Protein AF-A0A933PUA8-F1 (afdb_monomer)

Solvent-accessible surface area (backbone atoms only — not comparable to full-atom values): 11424 Å² total; per-residue (Å²): 121,67,67,63,52,51,53,52,49,52,52,58,55,58,71,66,38,73,64,55,53,52,53,51,50,49,47,51,47,52,48,52,49,39,58,59,57,33,77,77,48,92,87,57,40,77,56,54,42,49,54,54,39,52,50,48,50,54,54,48,51,50,52,49,51,52,51,52,51,53,50,55,53,47,52,54,51,50,51,51,42,31,74,76,70,72,52,85,70,73,68,52,54,58,35,52,53,29,46,52,46,47,52,51,35,51,47,29,46,33,55,30,36,48,59,81,40,54,73,70,55,15,51,54,51,34,50,47,51,55,54,51,10,50,43,26,60,53,37,38,54,53,14,71,73,44,90,48,67,67,54,26,51,52,21,48,52,48,35,73,73,44,62,60,50,46,70,32,62,45,58,64,39,52,76,69,69,46,87,80,54,68,68,57,54,52,50,38,51,52,51,36,52,52,50,30,51,53,36,46,52,50,25,52,57,56,38,58,65,57,80,79,112

Secondary structure (DSSP, 8-state):
-HHHHHHHHHHHHHHT-HHHHHHHHHHHHHHHHHHHHHTTSSS-HHHHHHHHHHHHHHHHHHHHHHHHHHHHHHHHHHHHHHHHHSS--TTHHHHHHHHHHHHHHHHHHHHHHHTTS-HHHHHHHHHHHHHHHHHHHHHHHHHHH-S-HHHHHHHHHHHHHS--GGGG--HHHHHTT----HHHHHHHHHHHHHHHHHHHHHHHHHHHHHTT-

Radius of gyration: 21.35 Å; Cα contacts (8 Å, |Δi|>4): 156; chains: 1; bounding box: 51×66×51 Å

Sequence (213 aa):
MKIAAIAINTFREAIKDRILYSLLFFALLMIAGSVLLSTLTLGEQAKIIKDVGLAAISIFGLLIAIFVGVAVMTVGYMLIIWIYAGYFDFVLLKAILLIFFQLMVITAVAIMFSTFSTPALSGLFTLGVYVIGHLSGDLKVFGGGSEIAVVRHVSNFLYYLLPNLSNFNIKGEVVYNIPVSWKFILFSITYGILYIFILLLISTVIFNRRDFK

Foldseek 3Di:
DVVVVVVVVLVVVLVPDPVLVVLVVVLVV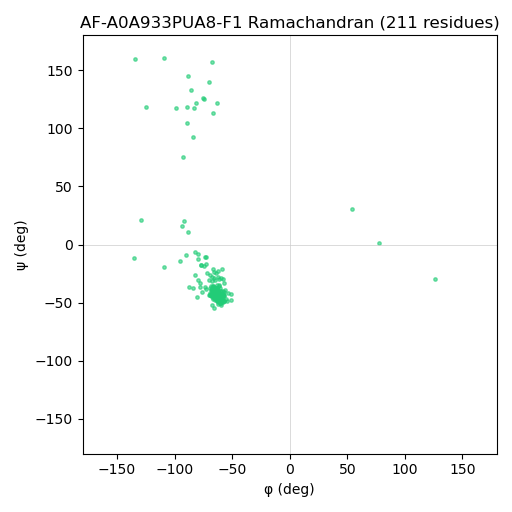QLVVQLVVLVVDPDCSVVSSVVSNVVSCVVSVVLSVLVSVLVVVVVVVQVVCCVPPVDGDPLVVLLSLLVSLLVLLLVLQLLLCVLPDDNVVSVVVSVVLVVLLCCLVVLQVVLVPDPDPVSVVVSVVSSVVHHNSVLSRCVVCVVVVNDDDPVSSVVSNVSSVVSSVVSVVSSVVSNVVVVVD

Structure (mmCIF, N/CA/C/O backbone):
data_AF-A0A933PUA8-F1
#
_entry.id   AF-A0A933PUA8-F1
#
loop_
_atom_site.group_PDB
_atom_site.id
_atom_site.type_symbol
_atom_site.label_atom_id
_atom_site.label_alt_id
_atom_site.label_comp_id
_atom_site.label_asym_id
_atom_site.label_entity_id
_atom_site.label_seq_id
_atom_site.pdbx_PDB_ins_code
_atom_site.Cartn_x
_atom_site.Cartn_y
_atom_site.Cartn_z
_atom_site.occupancy
_atom_site.B_iso_or_equiv
_atom_site.auth_seq_id
_atom_site.auth_comp_id
_atom_site.auth_asym_id
_atom_site.auth_atom_id
_atom_site.pdbx_PDB_model_num
ATOM 1 N N . MET A 1 1 ? 15.711 30.634 0.667 1.00 59.72 1 MET A N 1
ATOM 2 C CA . MET A 1 1 ? 14.308 30.619 0.178 1.00 59.72 1 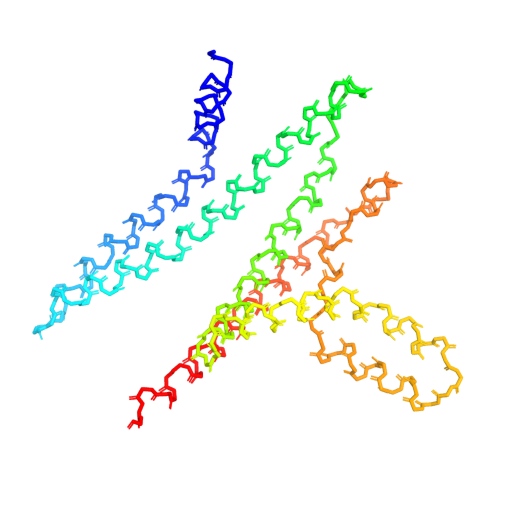MET A CA 1
ATOM 3 C C . MET A 1 1 ? 13.989 29.525 -0.860 1.00 59.72 1 MET A C 1
ATOM 5 O O . MET A 1 1 ? 12.856 29.466 -1.311 1.00 59.72 1 MET A O 1
ATOM 9 N N . LYS A 1 2 ? 14.910 28.608 -1.215 1.00 64.31 2 LYS A N 1
ATOM 10 C CA . LYS A 1 2 ? 14.649 27.557 -2.227 1.00 64.31 2 LYS A CA 1
ATOM 11 C C . LYS A 1 2 ? 13.856 26.349 -1.695 1.00 64.31 2 LYS A C 1
ATOM 13 O O . LYS A 1 2 ? 13.057 25.781 -2.424 1.00 64.31 2 LYS A O 1
ATOM 18 N N . ILE A 1 3 ? 14.009 26.011 -0.413 1.00 69.50 3 ILE A N 1
ATOM 19 C CA . ILE A 1 3 ? 13.324 24.865 0.217 1.00 69.50 3 ILE A CA 1
ATOM 20 C C . ILE A 1 3 ? 11.814 25.120 0.355 1.00 69.50 3 ILE A C 1
ATOM 22 O O . ILE A 1 3 ? 11.012 24.251 0.034 1.00 69.50 3 ILE A O 1
ATOM 26 N N . ALA A 1 4 ? 11.418 26.335 0.751 1.00 73.56 4 ALA A N 1
ATOM 27 C CA . ALA A 1 4 ? 10.008 26.710 0.874 1.00 73.56 4 ALA A CA 1
ATOM 28 C C . ALA A 1 4 ? 9.282 26.721 -0.481 1.00 73.56 4 ALA A C 1
ATOM 30 O O . ALA A 1 4 ? 8.131 26.305 -0.564 1.00 73.56 4 ALA A O 1
ATOM 31 N N . ALA A 1 5 ? 9.969 27.144 -1.548 1.00 71.75 5 ALA A N 1
ATOM 32 C CA . ALA A 1 5 ? 9.422 27.124 -2.900 1.00 71.75 5 ALA A CA 1
ATOM 33 C C . ALA A 1 5 ? 9.197 25.689 -3.402 1.00 71.75 5 ALA A C 1
ATOM 35 O O . ALA A 1 5 ? 8.141 25.409 -3.958 1.00 71.75 5 ALA A O 1
ATOM 36 N N . ILE A 1 6 ? 10.138 24.772 -3.145 1.00 69.25 6 ILE A N 1
ATOM 37 C CA . ILE A 1 6 ? 9.978 23.352 -3.489 1.00 69.25 6 ILE A CA 1
ATOM 38 C C . ILE A 1 6 ? 8.829 22.740 -2.674 1.00 69.25 6 ILE A C 1
ATOM 40 O O . ILE A 1 6 ? 7.952 22.119 -3.257 1.00 69.25 6 ILE A O 1
ATOM 44 N N . ALA A 1 7 ? 8.754 22.991 -1.361 1.00 75.06 7 ALA A N 1
ATOM 45 C CA . ALA A 1 7 ? 7.682 22.473 -0.504 1.00 75.06 7 ALA A CA 1
ATOM 46 C C . ALA A 1 7 ? 6.280 22.950 -0.932 1.00 75.06 7 ALA A C 1
ATOM 48 O O . ALA A 1 7 ? 5.353 22.147 -1.023 1.00 75.06 7 ALA A O 1
ATOM 49 N N . ILE A 1 8 ? 6.126 24.243 -1.239 1.00 76.81 8 ILE A N 1
ATOM 50 C CA . ILE A 1 8 ? 4.857 24.815 -1.714 1.00 76.81 8 ILE A CA 1
ATOM 51 C C . ILE A 1 8 ? 4.492 24.293 -3.101 1.00 76.81 8 ILE A C 1
ATOM 53 O O . ILE A 1 8 ? 3.317 24.034 -3.360 1.00 76.81 8 ILE A O 1
ATOM 57 N N . ASN A 1 9 ? 5.474 24.122 -3.988 1.00 73.56 9 ASN A N 1
ATOM 58 C CA . ASN A 1 9 ? 5.200 23.619 -5.325 1.00 73.56 9 ASN A CA 1
ATOM 59 C C . ASN A 1 9 ? 4.779 22.145 -5.276 1.00 73.56 9 ASN A C 1
ATOM 61 O O . ASN A 1 9 ? 3.747 21.803 -5.840 1.00 73.56 9 ASN A O 1
ATOM 65 N N . THR A 1 10 ? 5.468 21.320 -4.483 1.00 71.12 10 THR A N 1
ATOM 66 C CA . THR A 1 10 ? 5.085 19.925 -4.224 1.00 71.12 10 THR A CA 1
ATOM 67 C C . THR A 1 10 ? 3.690 19.818 -3.605 1.00 71.12 10 THR A C 1
ATOM 69 O O . THR A 1 10 ? 2.894 18.983 -4.022 1.00 71.12 10 THR A O 1
ATOM 72 N N . PHE A 1 11 ? 3.347 20.683 -2.646 1.00 66.25 11 PHE A N 1
ATOM 73 C CA . PHE A 1 11 ? 2.019 20.687 -2.025 1.00 66.25 11 PHE A CA 1
ATOM 74 C C . PHE A 1 11 ? 0.914 21.065 -3.020 1.00 66.25 11 PHE A C 1
ATOM 76 O O . PHE A 1 11 ? -0.149 20.447 -3.063 1.00 66.25 11 PHE A O 1
ATOM 83 N N . ARG A 1 12 ? 1.176 22.062 -3.868 1.00 70.06 12 ARG A N 1
ATOM 84 C CA . ARG A 1 12 ? 0.233 22.519 -4.893 1.00 70.06 12 ARG A CA 1
ATOM 85 C C . ARG A 1 12 ? 0.058 21.503 -6.019 1.00 70.06 12 ARG A C 1
ATOM 87 O O . ARG A 1 12 ? -1.008 21.445 -6.625 1.00 70.06 12 ARG A O 1
ATOM 94 N N . GLU A 1 13 ? 1.096 20.729 -6.300 1.00 64.62 13 GLU A N 1
ATOM 95 C CA . GLU A 1 13 ? 1.090 19.658 -7.291 1.00 64.62 13 GLU A CA 1
ATOM 96 C C . GLU A 1 13 ? 0.355 18.420 -6.764 1.00 64.62 13 GLU A C 1
ATOM 98 O O . GLU A 1 13 ? -0.505 17.893 -7.463 1.00 64.62 13 GLU A O 1
ATOM 103 N N . ALA A 1 14 ? 0.553 18.062 -5.489 1.00 58.44 14 ALA A N 1
ATOM 104 C CA . ALA A 1 14 ? -0.225 17.023 -4.814 1.00 58.44 14 ALA A CA 1
ATOM 105 C C . ALA A 1 14 ? -1.728 17.354 -4.785 1.00 58.44 14 ALA A C 1
ATOM 107 O O . ALA A 1 14 ? -2.557 16.507 -5.095 1.00 58.44 14 ALA A O 1
ATOM 108 N N . ILE A 1 15 ? -2.106 18.604 -4.495 1.00 67.88 15 ILE A N 1
ATOM 109 C CA . ILE A 1 15 ? -3.521 19.016 -4.462 1.00 67.88 15 ILE A CA 1
ATOM 110 C C . ILE A 1 15 ? -4.209 18.907 -5.832 1.00 67.88 15 ILE A C 1
ATOM 112 O O . ILE A 1 15 ? -5.424 18.762 -5.880 1.00 67.88 15 ILE A O 1
ATOM 116 N N . LYS A 1 16 ? -3.478 18.959 -6.950 1.00 63.47 16 LYS A N 1
ATOM 117 C CA . LYS A 1 16 ? -4.077 18.949 -8.296 1.00 63.47 16 LYS A CA 1
ATOM 118 C C . LYS A 1 16 ? -4.433 17.559 -8.821 1.00 63.47 16 LYS A C 1
ATOM 120 O O . LYS A 1 16 ? -5.041 17.470 -9.890 1.00 63.47 16 LYS A O 1
ATOM 125 N N . ASP A 1 17 ? -4.077 16.492 -8.113 1.00 67.94 17 ASP A N 1
ATOM 126 C CA . ASP A 1 17 ? -4.327 15.141 -8.596 1.00 67.94 17 ASP A CA 1
ATOM 127 C C . ASP A 1 17 ? -5.818 14.766 -8.477 1.00 67.94 17 ASP A C 1
ATOM 129 O O . ASP A 1 17 ? -6.435 14.834 -7.410 1.00 67.94 17 ASP A O 1
ATOM 133 N N . ARG A 1 18 ? -6.428 14.355 -9.595 1.00 55.00 18 ARG A N 1
ATOM 134 C CA . ARG A 1 18 ? -7.868 14.045 -9.697 1.00 55.00 18 ARG A CA 1
ATOM 135 C C . ARG A 1 18 ? -8.268 12.871 -8.788 1.00 55.00 18 ARG A C 1
ATOM 137 O O . ARG A 1 18 ? -9.407 12.796 -8.320 1.00 55.00 18 ARG A O 1
ATOM 144 N N . ILE A 1 19 ? -7.324 11.973 -8.511 1.00 63.34 19 ILE A N 1
ATOM 145 C CA . ILE A 1 19 ? -7.517 10.819 -7.625 1.00 63.34 19 ILE A CA 1
ATOM 146 C C . ILE A 1 19 ? -7.573 11.260 -6.154 1.00 63.34 19 ILE A C 1
ATOM 148 O O . ILE A 1 19 ? -8.401 10.750 -5.398 1.00 63.34 19 ILE A O 1
ATOM 152 N N . LEU A 1 20 ? -6.781 12.264 -5.761 1.00 67.69 20 LEU A N 1
ATOM 153 C CA . LEU A 1 20 ? -6.800 12.825 -4.405 1.00 67.69 20 LEU A CA 1
ATOM 154 C C . LEU A 1 20 ? -8.148 13.461 -4.068 1.00 67.69 20 LEU A C 1
ATOM 156 O O . LEU A 1 20 ? -8.682 13.219 -2.987 1.00 67.69 20 LEU A O 1
ATOM 160 N N . TYR A 1 21 ? -8.752 14.189 -5.011 1.00 72.00 21 TYR A N 1
ATOM 161 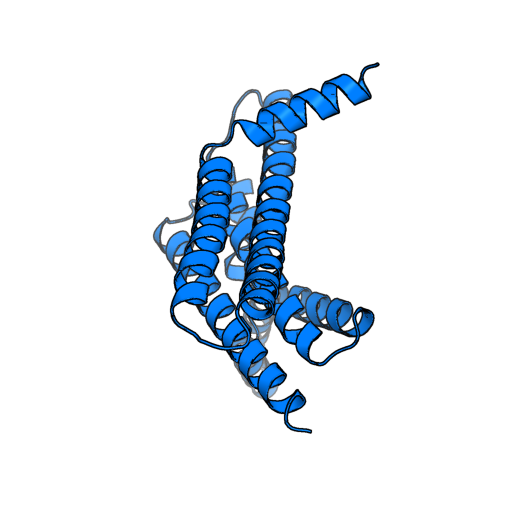C CA . TYR A 1 21 ? -10.111 14.710 -4.839 1.00 72.00 21 TYR A CA 1
ATOM 162 C C . TYR A 1 21 ? -11.156 13.604 -4.701 1.00 72.00 21 TYR A C 1
ATOM 164 O O . TYR A 1 21 ? -12.084 13.744 -3.910 1.00 72.00 21 TYR A O 1
ATOM 172 N N . SER A 1 22 ? -10.998 12.498 -5.433 1.00 67.62 22 SER A N 1
ATOM 173 C CA . SER A 1 22 ? -11.921 11.360 -5.361 1.00 67.62 22 SER A CA 1
ATOM 174 C C . SER A 1 22 ? -11.843 10.661 -3.997 1.00 67.62 22 SER A C 1
ATOM 176 O O . SER A 1 22 ? -12.875 10.351 -3.405 1.00 67.62 22 SER A O 1
ATOM 178 N N . LEU A 1 23 ? -10.631 10.484 -3.457 1.00 72.56 23 LEU A N 1
ATOM 179 C CA . LEU A 1 23 ? -10.404 9.949 -2.110 1.00 72.56 23 LEU A CA 1
ATOM 180 C C . LEU A 1 23 ? -10.928 10.890 -1.018 1.00 72.56 23 LEU A C 1
ATOM 182 O O . LEU A 1 23 ? -11.603 10.436 -0.097 1.00 72.56 23 LEU A O 1
ATOM 186 N N . LEU A 1 24 ? -10.668 12.197 -1.133 1.00 77.94 24 LEU A N 1
ATOM 187 C CA . LEU A 1 24 ? -11.160 13.201 -0.187 1.00 77.94 24 LEU A CA 1
ATOM 188 C C . LEU A 1 24 ? -12.693 13.283 -0.200 1.00 77.94 24 LEU A C 1
ATOM 190 O O . LEU A 1 24 ? -13.321 13.321 0.855 1.00 77.94 24 LEU A O 1
ATOM 194 N N . PHE A 1 25 ? -13.302 13.274 -1.388 1.00 83.44 25 PHE A N 1
ATOM 195 C CA . PHE A 1 25 ? -14.753 13.243 -1.550 1.00 83.44 25 PHE A CA 1
ATOM 196 C C . PHE A 1 25 ? -15.356 12.003 -0.893 1.00 83.44 25 PHE A C 1
ATOM 198 O O . PHE A 1 25 ? -16.319 12.122 -0.143 1.00 83.44 25 PHE A O 1
ATOM 205 N N . PHE A 1 26 ? -14.771 10.825 -1.118 1.00 79.44 26 PHE A N 1
ATOM 206 C CA . PHE A 1 26 ? -15.265 9.585 -0.526 1.00 79.44 26 PHE A CA 1
ATOM 207 C C . PHE A 1 26 ? -15.095 9.570 1.005 1.00 79.44 26 PHE A C 1
ATOM 209 O O . PHE A 1 26 ? -15.995 9.127 1.716 1.00 79.44 26 PHE A O 1
ATOM 216 N N . ALA A 1 27 ? -14.002 10.140 1.527 1.00 79.38 27 ALA A N 1
ATOM 217 C CA . ALA A 1 27 ? -13.808 10.340 2.962 1.00 79.38 27 ALA A CA 1
ATOM 218 C C . ALA A 1 27 ? -14.890 11.250 3.568 1.00 79.38 27 ALA A C 1
ATOM 220 O O . ALA A 1 27 ? -15.506 10.901 4.574 1.00 79.38 27 ALA A O 1
ATOM 221 N N . LEU A 1 28 ? -15.172 12.389 2.926 1.00 84.06 28 LEU A N 1
ATOM 222 C CA . LEU A 1 28 ? -16.241 13.303 3.340 1.00 84.06 28 LEU A CA 1
ATOM 223 C C . LEU A 1 28 ? -17.623 12.654 3.234 1.00 84.06 28 LEU A C 1
ATOM 225 O O . LEU A 1 28 ? -18.451 12.848 4.119 1.00 84.06 28 LEU A O 1
ATOM 229 N N . LEU A 1 29 ? -17.864 11.854 2.195 1.00 84.94 29 LEU A N 1
ATOM 230 C CA . LEU A 1 29 ? -19.106 11.109 2.012 1.00 84.94 29 LEU A CA 1
ATOM 231 C C . LEU A 1 29 ? -19.297 10.082 3.128 1.00 84.94 29 LEU A C 1
ATOM 233 O O . LEU A 1 29 ? -20.393 9.990 3.670 1.00 84.94 29 LEU A O 1
ATOM 237 N N . MET A 1 30 ? -18.249 9.357 3.527 1.00 75.56 30 MET A N 1
ATOM 238 C CA . MET A 1 30 ? -18.318 8.446 4.673 1.00 75.56 30 MET A CA 1
ATOM 239 C C . MET A 1 30 ? -18.601 9.185 5.986 1.00 75.56 30 MET A C 1
ATOM 241 O O . MET A 1 30 ? -19.427 8.730 6.776 1.00 75.56 30 MET A O 1
ATOM 245 N N . ILE A 1 31 ? -17.976 10.345 6.202 1.00 81.25 31 ILE A N 1
ATOM 246 C CA . ILE A 1 31 ? -18.249 11.195 7.371 1.00 81.25 31 ILE A CA 1
ATOM 247 C C . ILE A 1 31 ? -19.703 11.695 7.346 1.00 81.25 31 ILE A C 1
ATOM 249 O O . ILE A 1 31 ? -20.387 11.643 8.364 1.00 81.25 31 ILE A O 1
ATOM 253 N N . ALA A 1 32 ? -20.215 12.112 6.188 1.00 80.69 32 ALA A N 1
ATOM 254 C CA . ALA A 1 32 ? -21.604 12.539 6.029 1.00 80.69 32 ALA A CA 1
ATOM 255 C C . ALA A 1 32 ? -22.598 11.374 6.212 1.00 80.69 32 ALA A C 1
ATOM 257 O O . ALA A 1 32 ? -23.624 11.529 6.870 1.00 80.69 32 ALA A O 1
ATOM 258 N N . GLY A 1 33 ? -22.278 10.188 5.690 1.00 76.62 33 GLY A N 1
ATOM 259 C CA . GLY A 1 33 ? -23.063 8.966 5.875 1.00 76.62 33 GLY A CA 1
ATOM 260 C C . GLY A 1 33 ? -23.136 8.528 7.340 1.00 76.62 33 GLY A C 1
ATOM 261 O O . GLY A 1 33 ? -24.184 8.077 7.793 1.00 76.62 33 GLY A O 1
ATOM 262 N N . SER A 1 34 ? -22.066 8.744 8.110 1.00 69.88 34 SER A N 1
ATOM 263 C CA . SER A 1 34 ? -22.060 8.537 9.565 1.00 69.88 34 SER A CA 1
ATOM 264 C C . SER A 1 34 ? -23.101 9.409 10.278 1.00 69.88 34 SER A C 1
ATOM 266 O O . SER A 1 34 ? -23.818 8.933 11.160 1.00 69.88 34 SER A O 1
ATOM 268 N N . VAL A 1 35 ? -23.265 10.666 9.847 1.00 70.62 35 VAL A N 1
ATOM 269 C CA . VAL A 1 35 ? -24.294 11.567 10.394 1.00 70.62 35 VAL A CA 1
ATOM 270 C C . VAL A 1 35 ? -25.703 11.032 10.113 1.00 70.62 35 VAL A C 1
ATOM 272 O O . VAL A 1 35 ? -26.555 11.094 10.995 1.00 70.62 35 VAL A O 1
ATOM 275 N N . LEU A 1 36 ? -25.952 10.436 8.944 1.00 67.12 36 LEU A N 1
ATOM 276 C CA . LEU A 1 36 ? -27.243 9.804 8.631 1.00 67.12 36 LEU A CA 1
ATOM 277 C C . LEU A 1 36 ? -27.509 8.538 9.456 1.00 67.12 36 LEU A C 1
ATOM 279 O O . LEU A 1 36 ? -28.629 8.331 9.909 1.00 67.12 36 LEU A O 1
ATOM 283 N N . LEU A 1 37 ? -26.495 7.704 9.691 1.00 65.69 37 LEU A N 1
ATOM 284 C CA . LEU A 1 37 ? -26.638 6.516 10.542 1.00 65.69 37 LEU A CA 1
ATOM 285 C C . LEU A 1 37 ? -26.913 6.892 12.008 1.00 65.69 37 LEU A C 1
ATOM 287 O O . LEU A 1 37 ? -27.607 6.160 12.710 1.00 65.69 37 LEU A O 1
ATOM 291 N N . SER A 1 38 ? -26.434 8.059 12.453 1.00 59.38 38 SER A N 1
ATOM 292 C CA . SER A 1 38 ? -26.634 8.549 13.823 1.00 59.38 38 SER A CA 1
ATOM 293 C C . SER A 1 38 ? -28.086 8.901 14.165 1.00 59.38 38 SER A C 1
ATOM 295 O O . SER A 1 38 ? -28.485 8.774 15.321 1.00 59.38 38 SER A O 1
ATOM 297 N N . THR A 1 39 ? -28.900 9.295 13.180 1.00 59.78 39 THR A N 1
ATOM 298 C CA . THR A 1 39 ? -30.307 9.663 13.409 1.00 59.78 39 THR A CA 1
ATOM 299 C C . THR A 1 39 ? -31.229 8.447 13.534 1.00 59.78 39 THR A C 1
ATOM 301 O O . THR A 1 39 ? -32.358 8.591 14.000 1.00 59.78 39 THR A O 1
ATOM 304 N N . LEU A 1 40 ? -30.750 7.248 13.179 1.00 61.22 40 LEU A N 1
ATOM 305 C CA . LEU A 1 40 ? -31.510 5.993 13.221 1.00 61.22 40 LEU A CA 1
ATOM 306 C C . LEU A 1 40 ? -31.403 5.242 14.564 1.00 61.22 40 LEU A C 1
ATOM 308 O O . LEU A 1 40 ? -32.152 4.294 14.787 1.00 61.22 40 LEU A O 1
ATOM 312 N N . THR A 1 41 ? -30.520 5.656 15.479 1.00 58.38 41 THR A N 1
ATOM 313 C CA . THR A 1 41 ? -30.286 4.975 16.769 1.00 58.38 41 THR A CA 1
ATOM 314 C C . THR A 1 41 ? -30.465 5.930 17.955 1.00 58.38 41 THR A C 1
ATOM 316 O O . THR A 1 41 ? -29.754 6.925 18.078 1.00 58.38 41 THR A O 1
ATOM 319 N N . LEU A 1 42 ? -31.421 5.652 18.848 1.00 54.62 42 LEU A N 1
ATOM 320 C CA . LEU A 1 42 ? -31.687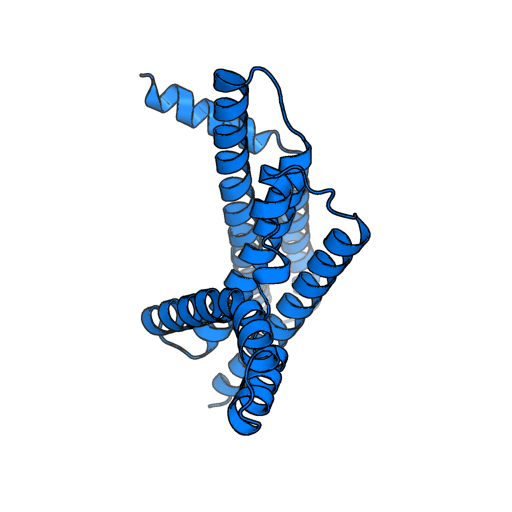 6.438 20.064 1.00 54.62 42 LEU A CA 1
ATOM 321 C C . LEU A 1 42 ? -30.700 6.048 21.186 1.00 54.62 42 LEU A C 1
ATOM 323 O O . LEU A 1 42 ? -30.675 4.890 21.587 1.00 54.62 42 LEU A O 1
ATOM 327 N N . GLY A 1 43 ? -29.920 7.005 21.715 1.00 62.91 43 GLY A N 1
ATOM 328 C CA . GLY A 1 43 ? -29.239 6.870 23.020 1.00 62.91 43 GLY A CA 1
ATOM 329 C C . GLY A 1 43 ? -27.715 7.090 23.078 1.00 62.91 43 GLY A C 1
ATOM 330 O O . GLY A 1 43 ? -27.238 7.586 24.091 1.00 62.91 43 GLY A O 1
ATOM 331 N N . GLU A 1 44 ? -26.945 6.818 22.014 1.00 66.94 44 GLU A N 1
ATOM 332 C CA . GLU A 1 44 ? -25.461 6.968 21.992 1.00 66.94 44 GLU A CA 1
ATOM 333 C C . GLU A 1 44 ? -24.928 7.791 20.790 1.00 66.94 44 GLU A C 1
ATOM 335 O O . GLU A 1 44 ? -23.755 7.722 20.417 1.00 66.94 44 GLU A O 1
ATOM 340 N N . GLN A 1 45 ? -25.784 8.618 20.183 1.00 59.00 45 GLN A N 1
ATOM 341 C CA . GLN A 1 45 ? -25.567 9.270 18.876 1.00 59.00 45 GLN A CA 1
ATOM 342 C C . GLN A 1 45 ? -24.227 10.012 18.738 1.00 59.00 45 GLN A C 1
ATOM 344 O O . GLN A 1 45 ? -23.540 9.883 17.726 1.00 59.00 45 GLN A O 1
ATOM 349 N N . ALA A 1 46 ? -23.810 10.753 19.768 1.00 66.38 46 ALA A N 1
ATOM 350 C CA . ALA A 1 46 ? -22.570 11.528 19.728 1.00 66.38 46 ALA A CA 1
ATOM 351 C C . ALA A 1 46 ? -21.296 10.664 19.791 1.00 66.38 46 ALA A C 1
ATOM 353 O O . ALA A 1 46 ? -20.239 11.115 19.351 1.00 66.38 46 ALA A O 1
ATOM 354 N N . LYS A 1 47 ? -21.375 9.450 20.348 1.00 69.38 47 LYS A N 1
ATOM 355 C CA . LYS A 1 47 ? -20.237 8.531 20.478 1.00 69.38 47 LYS A CA 1
ATOM 356 C C . LYS A 1 47 ? -19.990 7.793 19.162 1.00 69.38 47 LYS A C 1
ATOM 358 O O . LYS A 1 47 ? -18.875 7.825 18.657 1.00 69.38 47 LYS A O 1
ATOM 363 N N . ILE A 1 48 ? -21.054 7.294 18.528 1.00 78.12 48 ILE A N 1
ATOM 364 C CA . ILE A 1 48 ? -20.982 6.604 17.228 1.00 78.12 48 ILE A CA 1
ATOM 365 C C . ILE A 1 48 ? -20.425 7.526 16.133 1.00 78.12 48 ILE A C 1
ATOM 367 O O . ILE A 1 48 ? -19.537 7.120 15.386 1.00 78.12 48 ILE A O 1
ATOM 371 N N . ILE A 1 49 ? -20.878 8.787 16.063 1.00 79.19 49 ILE A N 1
ATOM 372 C CA . ILE A 1 49 ? -20.351 9.757 15.083 1.0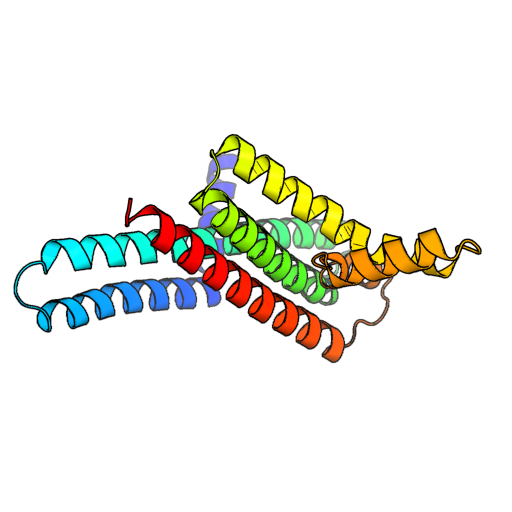0 79.19 49 ILE A CA 1
ATOM 373 C C . ILE A 1 49 ? -18.839 9.941 15.254 1.00 79.19 49 ILE A C 1
ATOM 375 O O . ILE A 1 49 ? -18.108 9.982 14.263 1.00 79.19 49 ILE A O 1
ATOM 379 N N . LYS A 1 50 ? -18.367 10.058 16.503 1.00 73.81 50 LYS A N 1
ATOM 380 C CA . LYS A 1 50 ? -16.944 10.247 16.808 1.00 73.81 50 LYS A CA 1
ATOM 381 C C . LYS A 1 50 ? -16.133 9.004 16.460 1.00 73.81 50 LYS A C 1
ATOM 383 O O . LYS A 1 50 ? -15.107 9.148 15.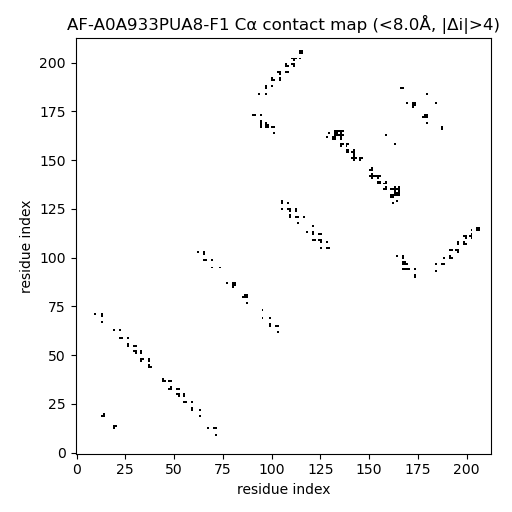807 1.00 73.81 50 LYS A O 1
ATOM 388 N N . ASP A 1 51 ? -16.607 7.815 16.815 1.00 76.19 51 ASP A N 1
ATOM 389 C CA . ASP A 1 51 ? -15.889 6.563 16.559 1.00 76.19 51 ASP A CA 1
ATOM 390 C C . ASP A 1 51 ? -15.791 6.270 15.055 1.00 76.19 51 ASP A C 1
ATOM 392 O O . ASP A 1 51 ? -14.703 6.025 14.531 1.00 76.19 51 ASP A O 1
ATOM 396 N N . VAL A 1 52 ? -16.904 6.392 14.323 1.00 78.62 52 VAL A N 1
ATOM 397 C CA . VAL A 1 52 ? -16.931 6.190 12.864 1.00 78.62 52 VAL A CA 1
ATOM 398 C C . VAL A 1 52 ? -16.145 7.284 12.140 1.00 78.62 52 VAL A C 1
ATOM 400 O O . VAL A 1 52 ? -15.418 6.997 11.189 1.00 78.62 52 VAL A O 1
ATOM 403 N N . GLY A 1 53 ? -16.250 8.536 12.592 1.00 80.88 53 GLY A N 1
ATOM 404 C CA . GLY A 1 53 ? -15.493 9.656 12.035 1.00 80.88 53 GLY A CA 1
ATOM 405 C C . GLY A 1 53 ? -13.985 9.479 12.214 1.00 80.88 53 GLY A C 1
ATOM 406 O O . GLY A 1 53 ? -13.235 9.632 11.251 1.00 80.88 53 GLY A O 1
ATOM 407 N N . LEU A 1 54 ? -13.536 9.096 13.413 1.00 79.88 54 LEU A N 1
ATOM 408 C CA . LEU A 1 54 ? -12.129 8.802 13.690 1.00 79.88 54 LEU A CA 1
ATOM 409 C C . LEU A 1 54 ? -11.633 7.609 12.866 1.00 79.88 54 LEU A C 1
ATOM 411 O O . LEU A 1 54 ? -10.564 7.703 12.266 1.00 79.88 54 LEU A O 1
ATOM 415 N N . ALA A 1 55 ? -12.423 6.536 12.754 1.00 81.38 55 ALA A N 1
ATOM 416 C CA . ALA A 1 55 ? -12.078 5.379 11.928 1.00 81.38 55 ALA A CA 1
ATOM 417 C C . ALA A 1 55 ? -11.921 5.750 10.443 1.00 81.38 55 ALA A C 1
ATOM 419 O O . ALA A 1 55 ? -10.935 5.368 9.808 1.00 81.38 55 ALA A O 1
ATOM 420 N N . ALA A 1 56 ? -12.847 6.544 9.896 1.00 81.69 56 ALA A N 1
ATOM 421 C CA . ALA A 1 56 ? -12.754 7.040 8.526 1.00 81.69 56 ALA A CA 1
ATOM 422 C C . ALA A 1 56 ? -11.491 7.895 8.334 1.00 81.69 56 ALA A C 1
ATOM 424 O O . ALA A 1 56 ? -10.724 7.656 7.400 1.00 81.69 56 ALA A O 1
ATOM 425 N N . ILE A 1 57 ? -11.224 8.840 9.242 1.00 87.50 57 ILE A N 1
ATOM 426 C CA . ILE A 1 57 ? -10.017 9.677 9.196 1.00 87.50 57 ILE A CA 1
ATOM 427 C C . ILE A 1 57 ? -8.751 8.814 9.212 1.00 87.50 57 ILE A C 1
ATOM 429 O O . ILE A 1 57 ? -7.842 9.068 8.424 1.00 87.50 57 ILE A O 1
ATOM 433 N N . SER A 1 58 ? -8.684 7.778 10.053 1.00 84.00 58 SER A N 1
ATOM 434 C CA . SER A 1 58 ? -7.528 6.877 10.103 1.00 84.00 58 SER A CA 1
ATOM 435 C C . SER A 1 58 ? -7.330 6.104 8.796 1.00 84.00 58 SER A C 1
ATOM 437 O O . SER A 1 58 ? -6.213 6.068 8.280 1.00 84.00 58 SER A O 1
ATOM 439 N N . ILE A 1 59 ? -8.393 5.525 8.226 1.00 83.00 59 ILE A N 1
ATOM 440 C CA . ILE A 1 59 ? -8.306 4.727 6.990 1.00 83.00 59 ILE A CA 1
ATOM 441 C C . ILE A 1 59 ? -7.944 5.612 5.792 1.00 83.00 59 ILE A C 1
ATOM 443 O O . ILE A 1 59 ? -6.981 5.325 5.078 1.00 83.00 59 ILE A O 1
ATOM 447 N N . PHE A 1 60 ? -8.673 6.709 5.573 1.00 85.31 60 PHE A N 1
ATOM 448 C CA . PHE A 1 60 ? -8.400 7.602 4.444 1.00 85.31 60 PHE A CA 1
ATOM 449 C C . PHE A 1 60 ? -7.094 8.360 4.614 1.00 85.31 60 PHE A C 1
ATOM 451 O O . PHE A 1 60 ? -6.372 8.526 3.637 1.00 85.31 60 PHE A O 1
ATOM 458 N N . GLY A 1 61 ? -6.753 8.774 5.835 1.00 88.00 61 GLY A N 1
ATOM 459 C CA . GLY A 1 61 ? -5.471 9.408 6.124 1.00 88.00 61 GLY A CA 1
ATOM 460 C C . GLY A 1 61 ? -4.300 8.504 5.747 1.00 88.00 61 GLY A C 1
ATOM 461 O O . GLY A 1 61 ? -3.354 8.957 5.107 1.00 88.00 61 GLY A O 1
ATOM 462 N N . LEU A 1 62 ? -4.401 7.209 6.053 1.00 89.19 62 LEU A N 1
ATOM 463 C CA . LEU A 1 62 ? -3.397 6.218 5.683 1.00 89.19 62 LEU A CA 1
ATOM 464 C C . LEU A 1 62 ? -3.330 5.989 4.163 1.00 89.19 62 LEU A C 1
ATOM 466 O O . LEU A 1 62 ? -2.238 5.975 3.596 1.00 89.19 62 LEU A O 1
ATOM 470 N N . LEU A 1 63 ? -4.477 5.873 3.484 1.00 87.06 63 LEU A N 1
ATOM 471 C CA . LEU A 1 63 ? -4.525 5.742 2.021 1.00 87.06 63 LEU A CA 1
ATOM 472 C C . LEU A 1 63 ? -3.930 6.966 1.315 1.00 87.06 63 LEU A C 1
ATOM 474 O O . LEU A 1 63 ? -3.135 6.818 0.388 1.00 87.06 63 LEU A O 1
ATOM 478 N N . ILE A 1 64 ? -4.276 8.170 1.777 1.00 88.19 64 ILE A N 1
ATOM 479 C CA . ILE A 1 64 ? -3.739 9.435 1.268 1.00 88.19 64 ILE A CA 1
ATOM 480 C C . ILE A 1 64 ? -2.230 9.503 1.507 1.00 88.19 64 ILE A C 1
ATOM 482 O O . ILE A 1 64 ? -1.498 9.874 0.595 1.00 88.19 64 ILE A O 1
ATOM 486 N N . ALA A 1 65 ? -1.747 9.114 2.691 1.00 89.44 65 ALA A N 1
ATOM 487 C CA . ALA A 1 65 ? -0.320 9.123 3.000 1.00 89.44 65 ALA A CA 1
ATOM 488 C C . ALA A 1 65 ? 0.480 8.218 2.049 1.00 89.44 65 ALA A C 1
ATOM 490 O O . ALA A 1 65 ? 1.497 8.648 1.503 1.00 89.44 65 ALA A O 1
ATOM 491 N N . ILE A 1 66 ? -0.004 6.997 1.796 1.00 91.44 66 ILE A N 1
ATOM 492 C CA . ILE A 1 66 ? 0.627 6.072 0.844 1.00 91.44 66 ILE A CA 1
ATOM 493 C C . ILE A 1 66 ? 0.559 6.642 -0.575 1.00 91.44 66 ILE A C 1
ATOM 495 O O . ILE A 1 66 ? 1.574 6.668 -1.270 1.00 91.44 66 ILE A O 1
ATOM 499 N N . PHE A 1 67 ? -0.609 7.127 -1.002 1.00 88.94 67 PHE A N 1
ATOM 500 C CA . PHE A 1 67 ? -0.804 7.672 -2.344 1.00 88.94 67 PHE A CA 1
ATOM 501 C C . PHE A 1 67 ? 0.114 8.869 -2.614 1.00 88.94 67 PHE A C 1
ATOM 503 O O . PHE A 1 67 ? 0.862 8.859 -3.588 1.00 88.94 67 PHE A O 1
ATOM 510 N N . VAL A 1 68 ? 0.119 9.866 -1.724 1.00 88.38 68 VAL A N 1
ATOM 511 C CA . VAL A 1 68 ? 0.978 11.054 -1.835 1.00 88.38 68 VAL A CA 1
ATOM 512 C C . VAL A 1 68 ? 2.451 10.656 -1.793 1.00 88.38 68 VAL A C 1
ATOM 514 O O . VAL A 1 68 ? 3.230 11.146 -2.606 1.00 88.38 68 VAL A O 1
ATOM 517 N N . GLY A 1 69 ? 2.841 9.745 -0.895 1.00 88.75 69 GLY A N 1
ATOM 518 C CA . GLY A 1 69 ? 4.218 9.258 -0.810 1.00 88.75 69 GLY A CA 1
ATOM 519 C C . GLY A 1 69 ? 4.694 8.637 -2.125 1.00 88.75 69 GLY A C 1
ATOM 520 O O . GLY A 1 69 ? 5.742 9.016 -2.649 1.00 88.75 69 GLY A O 1
ATOM 521 N N . VAL A 1 70 ? 3.896 7.736 -2.704 1.00 90.06 70 VAL A N 1
ATOM 522 C CA . VAL A 1 70 ? 4.202 7.104 -3.996 1.00 90.06 70 VAL A CA 1
ATOM 523 C C . VAL A 1 70 ? 4.188 8.124 -5.137 1.00 90.06 70 VAL A C 1
ATOM 525 O O . VAL A 1 70 ? 5.080 8.087 -5.985 1.00 90.06 70 VAL A O 1
ATOM 528 N N . ALA A 1 71 ? 3.236 9.060 -5.155 1.00 88.50 71 ALA A N 1
ATOM 529 C CA . ALA A 1 71 ? 3.137 10.093 -6.184 1.00 88.50 71 ALA A CA 1
ATOM 530 C C . ALA A 1 71 ? 4.362 11.022 -6.183 1.00 88.50 71 ALA A C 1
ATOM 532 O O . ALA A 1 71 ? 4.983 11.224 -7.225 1.00 88.50 71 ALA A O 1
ATOM 533 N N . VAL A 1 72 ? 4.776 11.520 -5.014 1.00 88.94 72 VAL A N 1
ATOM 534 C CA . VAL A 1 72 ? 5.961 12.384 -4.882 1.00 88.94 72 VAL A CA 1
ATOM 535 C C . VAL A 1 72 ? 7.230 11.647 -5.316 1.00 88.94 72 VAL A C 1
ATOM 537 O O . VAL A 1 72 ? 8.030 12.199 -6.073 1.00 88.94 72 VAL A O 1
ATOM 540 N N . MET A 1 73 ? 7.405 10.388 -4.896 1.00 89.69 73 MET A N 1
ATOM 541 C CA . MET A 1 73 ? 8.543 9.566 -5.328 1.00 89.69 73 MET A CA 1
ATOM 542 C C . MET A 1 73 ? 8.525 9.306 -6.840 1.00 89.69 73 MET A C 1
ATOM 544 O O . MET A 1 73 ? 9.571 9.348 -7.483 1.00 89.69 73 MET A O 1
ATOM 548 N N . THR A 1 74 ? 7.341 9.095 -7.421 1.00 89.12 74 THR A N 1
ATOM 549 C CA . THR A 1 74 ? 7.157 8.896 -8.865 1.00 89.12 74 THR A CA 1
ATOM 550 C C . THR A 1 74 ? 7.559 10.131 -9.655 1.00 89.12 74 THR A C 1
ATOM 552 O O . THR A 1 74 ? 8.338 10.016 -10.597 1.00 89.12 74 THR A O 1
ATOM 555 N N . VAL A 1 75 ? 7.082 11.314 -9.255 1.00 88.31 75 VAL A N 1
ATOM 556 C CA . VAL A 1 75 ? 7.439 12.582 -9.906 1.00 88.31 75 VAL A CA 1
ATOM 557 C C . VAL A 1 75 ? 8.945 12.813 -9.821 1.00 88.31 75 VAL A C 1
ATOM 559 O O . VAL A 1 75 ? 9.579 13.069 -10.842 1.00 88.31 75 VAL A O 1
ATOM 562 N N . GLY A 1 76 ? 9.542 12.656 -8.635 1.00 88.69 76 GLY A N 1
ATOM 563 C CA . GLY A 1 76 ? 10.988 12.798 -8.458 1.00 88.69 76 GLY A CA 1
ATOM 564 C C . GLY A 1 76 ? 11.785 11.849 -9.357 1.00 88.69 76 GLY A C 1
ATOM 565 O O . GLY A 1 76 ? 12.730 12.269 -10.021 1.00 88.69 76 GLY A O 1
ATOM 566 N N . TYR A 1 77 ? 11.369 10.586 -9.439 1.00 87.38 77 TYR A N 1
ATOM 567 C CA . TYR A 1 77 ? 12.014 9.589 -10.287 1.00 87.38 77 TYR A CA 1
ATOM 568 C C . TYR A 1 77 ? 11.851 9.882 -11.789 1.00 87.38 77 TYR A C 1
ATOM 570 O O . TYR A 1 77 ? 12.826 9.820 -12.537 1.00 87.38 77 TYR A O 1
ATOM 578 N N . MET A 1 78 ? 10.654 10.276 -12.235 1.00 86.06 78 MET A N 1
ATOM 579 C CA . MET A 1 78 ? 10.399 10.665 -13.627 1.00 86.06 78 MET A CA 1
ATOM 580 C C . MET A 1 78 ? 11.197 11.903 -14.041 1.00 86.06 78 MET A C 1
ATOM 582 O O . MET A 1 78 ? 11.713 11.945 -15.154 1.00 86.06 78 MET A O 1
ATOM 586 N N . LEU A 1 79 ? 11.340 12.889 -13.150 1.00 89.75 79 LEU A N 1
ATOM 587 C CA . LEU A 1 79 ? 12.171 14.069 -13.395 1.00 89.75 79 LEU A CA 1
ATOM 588 C C . LEU A 1 79 ? 13.640 13.691 -13.594 1.00 89.75 79 LEU A C 1
ATOM 590 O O . LEU A 1 79 ? 14.280 14.210 -14.504 1.00 89.75 79 LEU A O 1
ATOM 594 N N . ILE A 1 80 ? 14.165 12.768 -12.783 1.00 89.06 80 ILE A N 1
ATOM 595 C CA . ILE A 1 80 ? 15.533 12.261 -12.946 1.00 89.06 80 ILE A CA 1
ATOM 596 C C . ILE A 1 80 ? 15.684 11.601 -14.321 1.00 89.06 80 ILE A C 1
ATOM 598 O O . ILE A 1 80 ? 16.588 11.964 -15.067 1.00 89.06 80 ILE A O 1
ATOM 602 N N . ILE A 1 81 ? 14.784 10.690 -14.702 1.00 89.44 81 ILE A N 1
ATOM 603 C CA . ILE A 1 81 ? 14.849 10.039 -16.022 1.00 89.44 81 ILE A CA 1
ATOM 604 C C . ILE A 1 81 ? 14.774 11.066 -17.146 1.00 89.44 81 ILE A C 1
ATOM 606 O O . ILE A 1 81 ? 15.557 10.995 -18.085 1.00 89.44 81 ILE A O 1
ATOM 610 N N . TRP A 1 82 ? 13.887 12.050 -17.043 1.00 88.31 82 TRP A N 1
ATOM 611 C CA . TRP A 1 82 ? 13.774 13.086 -18.058 1.00 88.31 82 TRP A CA 1
ATOM 612 C C . TRP A 1 82 ? 15.067 13.901 -18.205 1.00 88.31 82 TRP A C 1
ATOM 614 O O . TRP A 1 82 ? 15.501 14.145 -19.326 1.00 88.31 82 TRP A O 1
ATOM 624 N N . ILE A 1 83 ? 15.733 14.253 -17.099 1.00 93.44 83 ILE A N 1
ATOM 625 C CA . ILE A 1 83 ? 17.011 14.985 -17.124 1.00 93.44 83 ILE A CA 1
ATOM 626 C C . ILE A 1 83 ? 18.132 14.156 -17.772 1.00 93.44 83 ILE A C 1
ATOM 628 O O . ILE A 1 83 ? 18.930 14.705 -1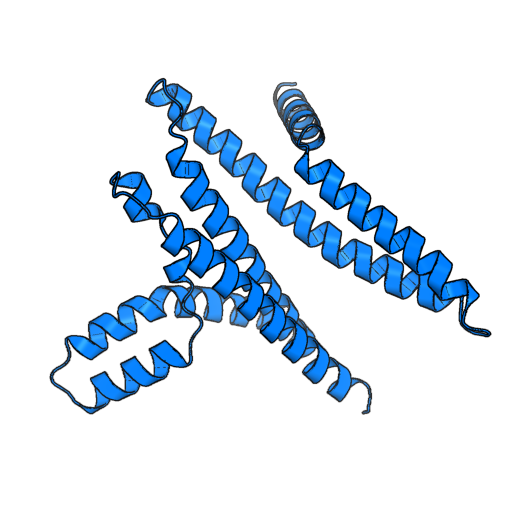8.528 1.00 93.44 83 ILE A O 1
ATOM 632 N N . TYR A 1 84 ? 18.213 12.854 -17.481 1.00 92.94 84 TYR A N 1
ATOM 633 C CA . TYR A 1 84 ? 19.308 11.998 -17.962 1.00 92.94 84 TYR A CA 1
ATOM 634 C C . TYR A 1 84 ? 19.061 11.384 -19.345 1.00 92.94 84 TYR A C 1
ATOM 636 O O . TYR A 1 84 ? 20.001 11.224 -20.120 1.00 92.94 84 TYR A O 1
ATOM 644 N N . ALA A 1 85 ? 17.820 11.010 -19.649 1.00 90.00 85 ALA A N 1
ATOM 645 C CA . ALA A 1 85 ? 17.446 10.268 -20.850 1.00 90.00 85 ALA A CA 1
ATOM 646 C C . ALA A 1 85 ? 16.655 11.114 -21.863 1.00 90.00 85 ALA A C 1
ATOM 648 O O . ALA A 1 85 ? 16.590 10.751 -23.034 1.00 90.00 85 ALA A O 1
ATOM 649 N N . GLY A 1 86 ? 16.060 12.238 -21.448 1.00 89.69 86 GLY A N 1
ATOM 650 C CA . GLY A 1 86 ? 15.326 13.152 -22.332 1.00 89.69 86 GLY A CA 1
ATOM 651 C C . GLY A 1 86 ? 13.916 12.700 -22.728 1.00 89.69 86 GLY A C 1
ATOM 652 O O . GLY A 1 86 ? 13.238 13.417 -23.462 1.00 89.69 86 GLY A O 1
ATOM 653 N N . TYR A 1 87 ? 13.442 11.547 -22.247 1.00 85.12 87 TYR A N 1
ATOM 654 C CA . TYR A 1 87 ? 12.102 11.025 -22.533 1.00 85.12 87 TYR A CA 1
ATOM 655 C C . TYR A 1 87 ? 11.405 10.507 -21.273 1.00 85.12 87 TYR A C 1
ATOM 657 O O . TYR A 1 87 ? 12.041 10.199 -20.267 1.00 85.12 87 TYR A O 1
ATOM 665 N N . PHE A 1 88 ? 10.076 10.407 -21.343 1.00 81.56 88 PHE A N 1
ATOM 666 C CA . PHE A 1 88 ? 9.257 9.774 -20.313 1.00 81.56 88 PHE A CA 1
ATOM 667 C C . PHE A 1 88 ? 8.917 8.350 -20.736 1.00 81.56 88 PHE A C 1
ATOM 669 O O . PHE A 1 88 ? 8.231 8.144 -21.737 1.00 81.56 88 PHE A O 1
ATOM 676 N N . ASP A 1 89 ? 9.375 7.373 -19.958 1.00 81.56 89 ASP A N 1
ATOM 677 C CA . ASP A 1 89 ? 8.955 5.989 -20.127 1.00 81.56 89 ASP A CA 1
ATOM 678 C C . ASP A 1 89 ? 7.698 5.708 -19.291 1.00 81.56 89 ASP A C 1
ATOM 680 O O . ASP A 1 89 ? 7.736 5.563 -18.067 1.00 81.56 89 ASP A O 1
ATOM 684 N N . PHE A 1 90 ? 6.553 5.632 -19.968 1.00 82.00 90 PHE A N 1
ATOM 685 C CA . PHE A 1 90 ? 5.264 5.348 -19.338 1.00 82.00 90 PHE A CA 1
ATOM 686 C C . PHE A 1 90 ? 5.106 3.879 -18.912 1.00 82.00 90 PHE A C 1
ATOM 688 O O . PHE A 1 90 ? 4.180 3.566 -18.161 1.00 82.00 90 PHE A O 1
ATOM 695 N N . VAL A 1 91 ? 5.996 2.968 -19.325 1.00 86.06 91 VAL A N 1
ATOM 696 C CA . VAL A 1 91 ? 5.974 1.562 -18.886 1.00 86.06 91 VAL A CA 1
ATOM 697 C C . VAL A 1 91 ? 6.248 1.464 -17.379 1.00 86.06 91 VAL A C 1
ATOM 699 O O . VAL A 1 91 ? 5.653 0.623 -16.700 1.00 86.06 91 VAL A O 1
ATOM 702 N N . LEU A 1 92 ? 7.032 2.395 -16.823 1.00 86.00 92 LEU A N 1
ATOM 703 C CA . LEU A 1 92 ? 7.323 2.520 -15.387 1.00 86.00 92 LEU A CA 1
ATOM 704 C C . LEU A 1 92 ? 6.084 2.695 -14.512 1.00 86.00 92 LEU A C 1
ATOM 706 O O . LEU A 1 92 ? 6.065 2.219 -13.374 1.00 86.00 92 LEU A O 1
ATOM 710 N N . LEU A 1 93 ? 5.016 3.296 -15.043 1.00 88.50 93 LEU A N 1
ATOM 711 C CA . LEU A 1 93 ? 3.762 3.451 -14.306 1.00 88.50 93 LEU A CA 1
ATOM 712 C C . LEU A 1 93 ? 3.146 2.103 -13.918 1.00 88.50 93 LEU A C 1
ATOM 714 O O . LEU A 1 93 ? 2.510 2.008 -12.871 1.00 88.50 93 LEU A O 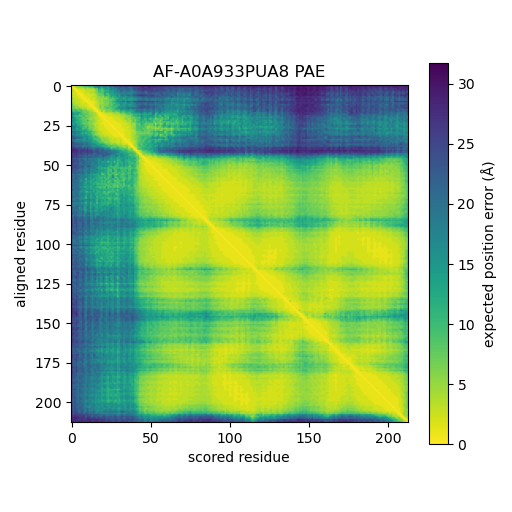1
ATOM 718 N N . LYS A 1 94 ? 3.375 1.043 -14.707 1.00 91.62 94 LYS A N 1
ATOM 719 C CA . LYS A 1 94 ? 2.915 -0.312 -14.369 1.00 91.62 94 LYS A CA 1
ATOM 720 C C . LYS A 1 94 ? 3.586 -0.820 -13.091 1.00 91.62 94 LYS A C 1
ATOM 722 O O . LYS A 1 94 ? 2.906 -1.364 -12.224 1.00 91.62 94 LYS A O 1
ATOM 727 N N . ALA A 1 95 ? 4.900 -0.620 -12.956 1.00 91.12 95 ALA A N 1
ATOM 728 C CA . ALA A 1 95 ? 5.644 -1.023 -11.762 1.00 91.12 95 ALA A CA 1
ATOM 729 C C . ALA A 1 95 ? 5.207 -0.209 -10.540 1.00 91.12 95 ALA A C 1
ATOM 731 O O . ALA A 1 95 ? 4.947 -0.776 -9.483 1.00 91.12 95 ALA A O 1
ATOM 732 N N . ILE A 1 96 ? 5.058 1.108 -10.702 1.00 91.56 96 ILE A N 1
ATOM 733 C CA . ILE A 1 96 ? 4.589 2.009 -9.641 1.00 91.56 96 ILE A CA 1
ATOM 734 C C . ILE A 1 96 ? 3.195 1.606 -9.145 1.00 91.56 96 ILE A C 1
ATOM 736 O O . ILE A 1 96 ? 2.964 1.554 -7.937 1.00 91.56 96 ILE A O 1
ATOM 740 N N . LEU A 1 97 ? 2.284 1.258 -10.059 1.00 92.88 97 LEU A N 1
ATOM 741 C CA . LEU A 1 97 ? 0.948 0.780 -9.713 1.00 92.88 97 LEU A CA 1
ATOM 742 C C . LEU A 1 97 ? 1.004 -0.493 -8.857 1.00 92.88 97 LEU A C 1
ATOM 744 O O . LEU A 1 97 ? 0.331 -0.567 -7.831 1.00 92.88 97 LEU A O 1
ATOM 748 N N . LEU A 1 98 ? 1.815 -1.487 -9.234 1.00 94.38 98 LEU A N 1
ATOM 749 C CA . LEU A 1 98 ? 1.934 -2.716 -8.444 1.00 94.38 98 LEU A CA 1
ATOM 750 C C . LEU A 1 98 ? 2.618 -2.481 -7.088 1.00 94.38 98 LEU A C 1
ATOM 752 O O . LEU A 1 98 ? 2.176 -3.052 -6.093 1.00 94.38 98 LEU A O 1
ATOM 756 N N . ILE A 1 99 ? 3.608 -1.585 -7.012 1.00 92.75 99 ILE A N 1
ATOM 757 C CA . ILE A 1 99 ? 4.232 -1.167 -5.743 1.00 92.75 99 ILE A CA 1
ATOM 758 C C . ILE A 1 99 ? 3.197 -0.518 -4.814 1.00 92.75 99 ILE A C 1
ATOM 760 O O . ILE A 1 99 ? 3.196 -0.787 -3.615 1.00 92.75 99 ILE A O 1
ATOM 764 N N . PHE A 1 100 ? 2.282 0.298 -5.342 1.00 93.62 100 PHE A N 1
ATOM 765 C CA . PHE A 1 100 ? 1.202 0.881 -4.544 1.00 93.62 100 PHE A CA 1
ATOM 766 C C . PHE A 1 100 ? 0.314 -0.203 -3.904 1.00 93.62 100 PHE A C 1
ATOM 768 O O . PHE A 1 100 ? 0.075 -0.170 -2.696 1.00 93.62 100 PHE A O 1
ATOM 775 N N . PHE A 1 101 ? -0.104 -1.218 -4.670 1.00 94.62 101 PHE A N 1
ATOM 776 C CA . PHE A 1 101 ? -0.860 -2.357 -4.126 1.00 94.62 101 PHE A CA 1
ATOM 777 C C . PHE A 1 101 ? -0.056 -3.182 -3.122 1.00 94.62 101 PHE A C 1
ATOM 779 O O . PHE A 1 101 ? -0.592 -3.593 -2.093 1.00 94.62 101 PHE A O 1
ATOM 786 N N . GLN A 1 102 ? 1.235 -3.372 -3.375 1.00 95.31 102 GLN A N 1
ATOM 787 C CA . GLN A 1 102 ? 2.137 -4.036 -2.445 1.00 95.31 102 GLN A CA 1
ATOM 788 C C . GLN A 1 102 ? 2.197 -3.309 -1.091 1.00 95.31 102 GLN A C 1
ATOM 790 O O . GLN A 1 102 ? 2.101 -3.949 -0.045 1.00 95.31 102 GLN A O 1
ATOM 795 N N . LEU A 1 103 ? 2.302 -1.975 -1.093 1.00 94.81 103 LEU A N 1
ATOM 796 C CA . LEU A 1 103 ? 2.298 -1.162 0.129 1.00 94.81 103 LEU A CA 1
ATOM 797 C C . LEU A 1 103 ? 0.969 -1.260 0.886 1.00 94.81 103 LEU A C 1
ATOM 799 O O . LEU A 1 103 ? 0.972 -1.360 2.114 1.00 94.81 103 LEU A O 1
ATOM 803 N N . MET A 1 104 ? -0.162 -1.292 0.175 1.00 94.38 104 MET A N 1
ATOM 804 C CA . MET A 1 104 ? -1.471 -1.519 0.797 1.00 94.38 104 MET A CA 1
ATOM 805 C C . MET A 1 104 ? -1.560 -2.899 1.464 1.00 94.38 104 MET A C 1
ATOM 807 O O . MET A 1 104 ? -2.042 -2.992 2.592 1.00 94.38 104 MET A O 1
ATOM 811 N N . VAL A 1 105 ? -1.038 -3.954 0.826 1.00 95.12 105 VAL A N 1
ATOM 812 C CA . VAL A 1 105 ? -0.956 -5.298 1.427 1.00 95.12 105 VAL A CA 1
ATOM 813 C C . VAL A 1 105 ? -0.112 -5.277 2.703 1.00 95.12 105 VAL A C 1
ATOM 815 O O . VAL A 1 105 ? -0.561 -5.760 3.739 1.00 95.12 105 VAL A O 1
ATOM 818 N N . ILE A 1 106 ? 1.082 -4.680 2.663 1.00 95.31 106 ILE A N 1
ATOM 819 C CA . ILE A 1 106 ? 1.973 -4.587 3.834 1.00 95.31 106 ILE A CA 1
ATOM 820 C C . ILE A 1 106 ? 1.305 -3.796 4.963 1.00 95.31 106 ILE A C 1
ATOM 822 O O . ILE A 1 106 ? 1.455 -4.124 6.138 1.00 95.31 106 ILE A O 1
ATOM 826 N N . THR A 1 107 ? 0.517 -2.783 4.620 1.00 94.31 107 THR A N 1
ATOM 827 C CA . THR A 1 107 ? -0.201 -1.997 5.620 1.00 94.31 107 THR A CA 1
ATOM 828 C C . THR A 1 107 ? -1.362 -2.776 6.233 1.00 94.31 107 THR A C 1
ATOM 830 O O . THR A 1 107 ? -1.550 -2.728 7.445 1.00 94.31 107 THR A O 1
ATOM 833 N N . ALA A 1 108 ? -2.093 -3.568 5.446 1.00 94.56 108 ALA A N 1
ATOM 834 C CA . ALA A 1 108 ? -3.095 -4.489 5.981 1.00 94.56 108 ALA A CA 1
ATOM 835 C C . ALA A 1 108 ? -2.465 -5.520 6.937 1.00 94.56 108 ALA A C 1
ATOM 837 O O . ALA A 1 108 ? -3.038 -5.817 7.984 1.00 94.56 108 ALA A O 1
ATOM 838 N N . VAL A 1 109 ? -1.254 -6.004 6.632 1.00 95.06 109 VAL A N 1
ATOM 839 C CA . VAL A 1 109 ? -0.473 -6.863 7.540 1.00 95.06 109 VAL A CA 1
ATOM 840 C C . VAL A 1 109 ? -0.139 -6.127 8.842 1.00 95.06 109 VAL A C 1
ATOM 842 O O . VAL A 1 109 ? -0.345 -6.678 9.924 1.00 95.06 109 VAL A O 1
ATOM 845 N N . ALA A 1 110 ? 0.321 -4.877 8.757 1.00 94.00 110 ALA A N 1
ATOM 846 C CA . ALA A 1 110 ? 0.638 -4.062 9.931 1.00 94.00 110 ALA A CA 1
ATOM 847 C C . ALA A 1 110 ? -0.585 -3.813 10.826 1.00 94.00 110 ALA A C 1
ATOM 849 O O . ALA A 1 110 ? -0.488 -3.914 12.051 1.00 94.00 110 ALA A O 1
ATOM 850 N N . ILE A 1 111 ? -1.744 -3.538 10.217 1.00 92.75 111 ILE A N 1
ATOM 851 C CA . ILE A 1 111 ? -3.027 -3.381 10.917 1.00 92.75 111 ILE A CA 1
ATOM 852 C C . ILE A 1 111 ? -3.441 -4.700 11.575 1.00 92.75 111 ILE A C 1
ATOM 854 O O . ILE A 1 111 ? -3.864 -4.713 12.726 1.00 92.75 111 ILE A O 1
ATOM 858 N N . MET A 1 112 ? -3.282 -5.833 10.889 1.00 93.94 112 MET A N 1
ATOM 859 C CA . MET A 1 112 ? -3.594 -7.137 11.469 1.00 93.94 112 MET A CA 1
ATOM 860 C C . MET A 1 112 ? -2.755 -7.402 12.726 1.00 93.94 112 MET A C 1
ATOM 862 O O . MET A 1 112 ? -3.320 -7.713 13.776 1.00 93.94 112 MET A O 1
ATOM 866 N N . PHE A 1 113 ? -1.431 -7.234 12.662 1.00 93.44 113 PHE A N 1
ATOM 867 C CA . PHE A 1 113 ? -0.556 -7.469 13.816 1.00 93.44 113 PHE A CA 1
ATOM 868 C C . PHE A 1 113 ? -0.757 -6.455 14.947 1.00 93.44 113 PHE A C 1
ATOM 870 O O . PHE A 1 113 ? -0.619 -6.823 16.116 1.00 93.44 113 PHE A O 1
ATOM 877 N N . SER A 1 114 ? -1.130 -5.206 14.646 1.00 91.19 114 SER A N 1
ATOM 878 C CA . SER A 1 114 ? -1.382 -4.196 15.682 1.00 91.19 114 SER A CA 1
ATOM 879 C C . SER A 1 114 ? -2.601 -4.514 16.555 1.00 91.19 114 SER A C 1
ATOM 881 O O . SER A 1 114 ? -2.655 -4.054 17.694 1.00 91.19 114 SER A O 1
ATOM 883 N N . THR A 1 115 ? -3.537 -5.355 16.090 1.00 89.00 115 THR A N 1
ATOM 884 C CA . THR A 1 115 ? -4.704 -5.762 16.902 1.00 89.00 115 THR A CA 1
ATOM 885 C C . THR A 1 115 ? -4.347 -6.599 18.129 1.00 89.00 115 THR A C 1
ATOM 887 O O . THR A 1 115 ? -5.111 -6.626 19.098 1.00 89.00 115 THR A O 1
ATOM 890 N N . PHE A 1 116 ? -3.195 -7.277 18.129 1.00 86.06 116 PHE A N 1
ATOM 891 C CA . PHE A 1 116 ? -2.806 -8.181 19.218 1.00 86.06 116 PHE A CA 1
ATOM 892 C C . PHE A 1 116 ? -1.356 -8.047 19.697 1.00 86.06 116 PHE A C 1
ATOM 894 O O . PHE A 1 116 ? -1.027 -8.593 20.748 1.00 86.06 116 PHE A O 1
ATOM 901 N N . SER A 1 117 ? -0.498 -7.319 18.979 1.00 88.00 117 SER A N 1
ATOM 902 C CA . SER A 1 117 ? 0.919 -7.134 19.324 1.00 88.00 117 SER A CA 1
ATOM 903 C C . SER A 1 117 ? 1.229 -5.716 19.805 1.00 88.00 117 SER A C 1
ATOM 905 O O . SER A 1 117 ? 0.499 -4.769 19.520 1.00 88.00 117 SER A O 1
ATOM 907 N N . THR A 1 118 ? 2.352 -5.547 20.509 1.00 87.69 118 THR A N 1
ATOM 908 C CA . THR A 1 118 ? 2.883 -4.210 20.824 1.00 87.69 118 THR A CA 1
ATOM 909 C C . THR A 1 118 ? 3.360 -3.504 19.544 1.00 87.69 118 THR A C 1
ATOM 911 O O . THR A 1 118 ? 3.710 -4.188 18.576 1.00 87.69 118 THR A O 1
ATOM 914 N N . PRO A 1 119 ? 3.438 -2.157 19.511 1.00 84.81 119 PRO A N 1
ATOM 915 C CA . PRO A 1 119 ? 3.852 -1.427 18.308 1.00 84.81 119 PRO A CA 1
ATOM 916 C C . PRO A 1 119 ? 5.200 -1.892 17.734 1.00 84.81 119 PRO A C 1
ATOM 918 O O . PRO A 1 119 ? 5.323 -2.084 16.526 1.00 84.81 119 PRO A O 1
ATOM 921 N N . ALA A 1 120 ? 6.187 -2.153 18.599 1.00 83.75 120 ALA A N 1
ATOM 922 C CA . ALA A 1 120 ? 7.500 -2.647 18.187 1.00 83.75 120 ALA A CA 1
ATOM 923 C C . ALA A 1 120 ? 7.431 -4.052 17.558 1.00 83.75 120 ALA A C 1
ATOM 925 O O . ALA A 1 120 ? 8.002 -4.281 16.492 1.00 83.75 120 ALA A O 1
ATOM 926 N N . LEU A 1 121 ? 6.695 -4.982 18.179 1.00 85.62 121 LEU A N 1
ATOM 927 C CA . LEU A 1 121 ? 6.527 -6.342 17.657 1.00 85.62 121 LEU A CA 1
ATOM 928 C C . LEU A 1 121 ? 5.717 -6.362 16.356 1.00 85.62 121 LEU A C 1
ATOM 930 O O . LEU A 1 121 ? 6.069 -7.095 15.439 1.00 85.62 121 LEU A O 1
ATOM 934 N N . SER A 1 122 ? 4.685 -5.522 16.234 1.00 89.19 122 SER A N 1
ATOM 935 C CA . SER A 1 122 ? 3.920 -5.386 14.988 1.00 89.19 122 SER A CA 1
ATOM 936 C C . SER A 1 122 ? 4.805 -4.919 13.827 1.00 89.19 122 SER A C 1
ATOM 938 O O . SER A 1 122 ? 4.755 -5.494 12.736 1.00 89.19 122 SER A O 1
ATOM 940 N N . GLY A 1 123 ? 5.689 -3.944 14.072 1.00 86.94 123 GLY A N 1
ATOM 941 C CA . GLY A 1 123 ? 6.688 -3.512 13.093 1.00 86.94 123 GLY A CA 1
ATOM 942 C C . GLY A 1 123 ? 7.625 -4.648 12.667 1.00 86.94 123 GLY A C 1
ATOM 943 O O . GLY A 1 123 ? 7.834 -4.855 11.471 1.00 86.94 123 GLY A O 1
ATOM 944 N N . LEU A 1 124 ? 8.129 -5.433 13.627 1.00 91.94 124 LEU A N 1
ATOM 945 C CA . LEU A 1 124 ? 8.989 -6.591 13.355 1.00 91.94 124 LEU A CA 1
ATOM 946 C C . LEU A 1 124 ? 8.275 -7.679 12.547 1.00 91.94 124 LEU A C 1
ATOM 948 O O . LEU A 1 124 ? 8.836 -8.180 11.575 1.00 91.94 124 LEU A O 1
ATOM 952 N N . PHE A 1 125 ? 7.036 -8.025 12.897 1.00 92.50 125 PHE A N 1
ATOM 953 C CA . PHE A 1 125 ? 6.267 -9.022 12.152 1.00 92.50 125 PHE A CA 1
ATOM 954 C C . PHE A 1 125 ? 5.921 -8.549 10.742 1.00 92.50 125 PHE A C 1
ATOM 956 O O . PHE A 1 125 ? 6.032 -9.323 9.794 1.00 92.50 125 PHE A O 1
ATOM 963 N N . THR A 1 126 ? 5.578 -7.272 10.579 1.00 94.44 126 THR A N 1
ATOM 964 C CA . THR A 1 126 ? 5.325 -6.672 9.262 1.00 94.44 126 THR A CA 1
ATOM 965 C C . THR A 1 126 ? 6.574 -6.730 8.383 1.00 94.44 126 THR A C 1
ATOM 967 O O . THR A 1 126 ? 6.488 -7.137 7.225 1.00 94.44 126 THR A O 1
ATOM 970 N N . LEU A 1 127 ? 7.747 -6.398 8.936 1.00 93.81 127 LEU A N 1
ATOM 971 C CA . LEU A 1 127 ? 9.027 -6.563 8.243 1.00 93.81 127 LEU A CA 1
ATOM 972 C C . LEU A 1 127 ? 9.315 -8.029 7.908 1.00 93.81 127 LEU A C 1
ATOM 974 O O . LEU A 1 127 ? 9.740 -8.324 6.795 1.00 93.81 127 LEU A O 1
ATOM 978 N N . GLY A 1 128 ? 9.047 -8.950 8.833 1.00 92.94 128 GLY A N 1
ATOM 979 C CA . GLY A 1 128 ? 9.188 -10.385 8.597 1.00 92.94 128 GLY A CA 1
ATOM 980 C C . GLY A 1 128 ? 8.345 -10.852 7.411 1.00 92.94 128 GLY A C 1
ATOM 981 O O . GLY A 1 128 ? 8.868 -11.482 6.496 1.00 92.94 128 GLY A O 1
ATOM 982 N N . VAL A 1 129 ? 7.066 -10.471 7.367 1.00 93.62 129 VAL A N 1
ATOM 983 C CA . VAL A 1 129 ? 6.170 -10.784 6.244 1.00 93.62 129 VAL A CA 1
ATOM 984 C C . VAL A 1 129 ? 6.636 -10.125 4.947 1.00 93.62 129 VAL A C 1
ATOM 986 O O . VAL A 1 129 ? 6.581 -10.758 3.895 1.00 93.62 129 VAL A O 1
ATOM 989 N N . TYR A 1 130 ? 7.140 -8.890 5.002 1.00 94.06 130 TYR A N 1
ATOM 990 C CA . TYR A 1 130 ? 7.711 -8.217 3.837 1.00 94.06 130 TYR A CA 1
ATOM 991 C C . TYR A 1 130 ? 8.900 -8.986 3.245 1.00 94.06 130 TYR A C 1
ATOM 993 O O . TYR A 1 130 ? 8.945 -9.216 2.035 1.00 94.06 130 TYR A O 1
ATOM 1001 N N . VAL A 1 131 ? 9.851 -9.393 4.093 1.00 92.75 131 VAL A N 1
ATOM 1002 C CA . VAL A 1 131 ? 11.056 -10.127 3.682 1.00 92.75 131 VAL A CA 1
ATOM 1003 C C . VAL A 1 131 ? 10.678 -11.504 3.150 1.00 92.75 131 VAL A C 1
ATOM 1005 O O . VAL A 1 131 ? 10.998 -11.843 2.012 1.00 92.75 131 VAL A O 1
ATOM 1008 N N . ILE A 1 132 ? 9.941 -12.279 3.944 1.00 91.00 132 ILE A N 1
ATOM 1009 C CA . ILE A 1 132 ? 9.540 -13.641 3.587 1.00 91.00 132 ILE A CA 1
ATOM 1010 C C . ILE A 1 132 ? 8.680 -13.637 2.318 1.00 91.00 132 ILE A C 1
ATOM 1012 O O . ILE A 1 132 ? 8.813 -14.524 1.476 1.00 91.00 132 ILE A O 1
ATOM 1016 N N . GLY A 1 133 ? 7.841 -12.616 2.135 1.00 91.56 133 GLY A N 1
ATOM 1017 C CA . GLY A 1 133 ? 6.979 -12.533 0.968 1.00 91.56 133 GLY A CA 1
ATOM 1018 C C . GLY A 1 133 ? 7.708 -12.264 -0.348 1.00 91.56 133 GLY A C 1
ATOM 1019 O O . GLY A 1 133 ? 7.218 -12.689 -1.393 1.00 91.56 133 GLY A O 1
ATOM 1020 N N . HIS A 1 134 ? 8.881 -11.624 -0.316 1.00 91.00 134 HIS A N 1
ATOM 1021 C CA . HIS A 1 134 ? 9.755 -11.526 -1.495 1.00 91.00 134 HIS A CA 1
ATOM 1022 C C . HIS A 1 134 ? 10.538 -12.815 -1.747 1.00 91.00 134 HIS A C 1
ATOM 1024 O O . HIS A 1 134 ? 10.777 -13.177 -2.895 1.00 91.00 134 HIS A O 1
ATOM 1030 N N . LEU A 1 135 ? 10.898 -13.530 -0.681 1.00 89.56 135 LEU A N 1
ATOM 1031 C CA . LEU A 1 135 ? 11.634 -14.791 -0.777 1.00 89.56 135 LEU A CA 1
ATOM 1032 C C . LEU A 1 135 ? 10.745 -15.971 -1.192 1.00 89.56 135 LEU A C 1
ATOM 1034 O O . LEU A 1 135 ? 11.261 -16.993 -1.632 1.00 89.56 135 LEU A O 1
ATOM 1038 N N . SER A 1 136 ? 9.418 -15.851 -1.076 1.00 88.19 136 SER A N 1
ATOM 1039 C CA . SER A 1 136 ? 8.459 -16.909 -1.432 1.00 88.19 136 SER A CA 1
ATOM 1040 C C . SER A 1 136 ? 8.703 -17.472 -2.840 1.00 88.19 136 SER A C 1
ATOM 1042 O O . SER A 1 136 ? 8.806 -18.689 -3.007 1.00 88.19 136 SER A O 1
ATOM 1044 N N . GLY A 1 137 ? 8.884 -16.606 -3.844 1.00 85.12 137 GLY A N 1
ATOM 1045 C CA . GLY A 1 137 ? 9.194 -17.036 -5.212 1.00 85.12 137 GLY A CA 1
ATOM 1046 C C . GLY A 1 137 ? 10.492 -17.847 -5.304 1.00 85.12 137 GLY A C 1
ATOM 1047 O O . GLY A 1 137 ? 10.507 -18.923 -5.908 1.00 85.12 137 GLY A O 1
ATOM 1048 N N . ASP A 1 138 ? 11.544 -17.382 -4.632 1.00 88.12 138 ASP A N 1
ATOM 1049 C CA . ASP A 1 138 ? 12.860 -18.027 -4.625 1.00 88.12 138 ASP A CA 1
ATOM 1050 C C . ASP A 1 138 ? 12.827 -19.389 -3.920 1.00 88.12 138 ASP A C 1
ATOM 1052 O O . ASP A 1 138 ? 13.457 -20.340 -4.383 1.00 88.12 138 ASP A O 1
ATOM 1056 N N . LEU A 1 139 ? 12.025 -19.534 -2.855 1.00 88.62 139 LEU A N 1
ATOM 1057 C CA . LEU A 1 139 ? 11.827 -20.812 -2.161 1.00 88.62 139 LEU A CA 1
ATOM 1058 C C . LEU A 1 139 ? 11.295 -21.894 -3.103 1.00 88.62 139 LEU A C 1
ATOM 1060 O O . LEU A 1 139 ? 11.734 -23.045 -3.024 1.00 88.62 139 LEU A O 1
ATOM 1064 N N . LYS A 1 140 ? 10.374 -21.537 -4.007 1.00 89.38 140 LYS A N 1
ATOM 1065 C CA . LYS A 1 140 ? 9.807 -22.471 -4.986 1.00 89.38 140 LYS A CA 1
ATOM 1066 C C . LYS A 1 140 ? 10.836 -22.899 -6.027 1.00 89.38 140 LYS A C 1
ATOM 1068 O O . LYS A 1 140 ? 10.911 -24.084 -6.348 1.00 89.38 140 LYS A O 1
ATOM 1073 N N . VAL A 1 141 ? 11.636 -21.957 -6.527 1.00 89.62 141 VAL A N 1
ATOM 1074 C CA . VAL A 1 141 ? 12.726 -22.249 -7.472 1.00 89.62 141 VAL A CA 1
ATOM 1075 C C . VAL A 1 141 ? 13.766 -23.157 -6.813 1.00 89.62 141 VAL A C 1
ATOM 1077 O O . VAL A 1 141 ? 14.124 -24.192 -7.373 1.00 89.62 141 VAL A O 1
ATOM 1080 N N . PHE A 1 142 ? 14.173 -22.833 -5.585 1.00 89.56 142 PHE A N 1
ATOM 1081 C CA . PHE A 1 142 ? 15.116 -23.627 -4.801 1.00 89.56 142 PHE A CA 1
ATOM 1082 C C . PHE A 1 142 ? 14.605 -25.051 -4.536 1.00 89.56 142 PHE A C 1
ATOM 1084 O O . PHE A 1 142 ? 15.320 -26.027 -4.754 1.00 89.56 142 PHE A O 1
ATOM 1091 N N . GLY A 1 143 ? 13.341 -25.190 -4.123 1.00 90.19 143 GLY A N 1
ATOM 1092 C CA . GLY A 1 143 ? 12.717 -26.494 -3.888 1.00 90.19 143 GLY A CA 1
ATOM 1093 C C . GLY A 1 143 ? 12.585 -27.340 -5.154 1.00 90.19 143 GLY A C 1
ATOM 1094 O O . GLY A 1 143 ? 12.786 -28.554 -5.108 1.00 90.19 143 GLY A O 1
ATOM 1095 N N . GLY A 1 144 ? 12.274 -26.706 -6.289 1.00 90.38 144 GLY A N 1
ATOM 1096 C CA . GLY A 1 144 ? 12.191 -27.365 -7.593 1.00 90.38 144 GLY A CA 1
ATOM 1097 C C . GLY A 1 144 ? 13.542 -27.873 -8.100 1.00 90.38 144 GLY A C 1
ATOM 1098 O O . GLY A 1 144 ? 13.597 -28.951 -8.685 1.00 90.38 144 GLY A O 1
ATOM 1099 N N . GLY A 1 145 ? 14.622 -27.136 -7.823 1.00 88.88 145 GLY A N 1
ATOM 1100 C CA . GLY A 1 145 ? 15.994 -27.526 -8.162 1.00 88.88 145 GLY A CA 1
ATOM 1101 C C . GLY A 1 145 ? 16.634 -28.536 -7.202 1.00 88.88 145 GLY A C 1
ATOM 1102 O O . GLY A 1 145 ? 17.723 -29.027 -7.480 1.00 88.88 145 GLY A O 1
ATOM 1103 N N . SER A 1 146 ? 15.990 -28.856 -6.075 1.00 91.19 146 SER A N 1
ATOM 1104 C CA . SER A 1 146 ? 16.544 -29.785 -5.088 1.00 91.19 146 SER A CA 1
ATOM 1105 C C . SER A 1 146 ? 16.224 -31.242 -5.424 1.00 91.19 146 SER A C 1
ATOM 1107 O O . SER A 1 146 ? 15.069 -31.601 -5.674 1.00 91.19 146 SER A O 1
ATOM 1109 N N . GLU A 1 147 ? 17.235 -32.110 -5.354 1.00 91.25 147 GLU A N 1
ATOM 1110 C CA . GLU A 1 147 ? 17.081 -33.569 -5.458 1.00 91.25 147 GLU A CA 1
ATOM 1111 C C . GLU A 1 147 ? 16.481 -34.190 -4.182 1.00 91.25 147 GLU A C 1
ATOM 1113 O O . GLU A 1 147 ? 15.924 -35.287 -4.215 1.00 91.25 147 GLU A O 1
ATOM 1118 N N . ILE A 1 148 ? 16.530 -33.471 -3.054 1.00 94.38 148 ILE A N 1
ATOM 1119 C CA . ILE A 1 148 ? 16.055 -33.950 -1.755 1.00 94.38 148 ILE A CA 1
ATOM 1120 C C . ILE A 1 148 ? 14.539 -33.749 -1.652 1.00 94.38 148 ILE A C 1
ATOM 1122 O O . ILE A 1 148 ? 14.038 -32.622 -1.620 1.00 94.38 148 ILE A O 1
ATOM 1126 N N . ALA A 1 149 ? 13.797 -34.851 -1.511 1.00 92.38 149 ALA A N 1
ATOM 1127 C CA . ALA A 1 149 ? 12.335 -34.832 -1.435 1.00 92.38 149 ALA A CA 1
ATOM 1128 C C . ALA A 1 149 ? 11.798 -33.936 -0.304 1.00 92.38 149 ALA A C 1
ATOM 1130 O O . ALA A 1 149 ? 10.824 -33.214 -0.513 1.00 92.38 149 ALA A O 1
ATOM 1131 N N . VAL A 1 150 ? 12.449 -33.939 0.865 1.00 92.88 150 VAL A N 1
ATOM 1132 C CA . VAL A 1 150 ? 12.063 -33.103 2.016 1.00 92.88 150 VAL A CA 1
ATOM 1133 C C . VAL A 1 150 ? 12.147 -31.618 1.668 1.00 92.88 150 VAL A C 1
ATOM 1135 O O . VAL A 1 150 ? 11.184 -30.889 1.886 1.00 92.88 150 VAL A O 1
ATOM 1138 N N . VAL A 1 151 ? 13.256 -31.179 1.064 1.00 91.44 151 VAL A N 1
ATOM 1139 C CA . VAL A 1 151 ? 13.459 -29.775 0.673 1.00 91.44 151 VAL A CA 1
ATOM 1140 C C . VAL A 1 151 ? 12.392 -29.346 -0.330 1.00 91.44 151 VAL A C 1
ATOM 1142 O O . VAL A 1 151 ? 11.765 -28.306 -0.152 1.00 91.44 151 VAL A O 1
ATOM 1145 N N . ARG A 1 152 ? 12.094 -30.186 -1.326 1.00 92.88 152 ARG A N 1
ATOM 1146 C CA . ARG A 1 152 ? 11.042 -29.917 -2.316 1.00 92.88 152 ARG A CA 1
ATOM 1147 C C . ARG A 1 152 ? 9.657 -29.750 -1.684 1.00 92.88 152 ARG A C 1
ATOM 1149 O O . ARG A 1 152 ? 8.934 -28.817 -2.030 1.00 92.88 152 ARG A O 1
ATOM 1156 N N . HIS A 1 153 ? 9.277 -30.640 -0.765 1.00 92.06 153 HIS A N 1
ATOM 1157 C CA . HIS A 1 153 ? 7.964 -30.589 -0.114 1.00 92.06 153 HIS A CA 1
ATOM 1158 C C . HIS A 1 153 ? 7.844 -29.400 0.838 1.00 92.06 153 HIS A C 1
ATOM 1160 O O . HIS A 1 153 ? 6.836 -28.698 0.795 1.00 92.06 153 HIS A O 1
ATOM 1166 N N . VAL A 1 154 ? 8.875 -29.137 1.645 1.00 91.88 154 VAL A N 1
ATOM 1167 C CA . VAL A 1 154 ? 8.900 -27.994 2.567 1.00 91.88 154 VAL A CA 1
ATOM 1168 C C . VAL A 1 154 ? 8.842 -26.681 1.789 1.00 91.88 154 VAL A C 1
ATOM 1170 O O . VAL A 1 154 ? 7.994 -25.846 2.084 1.00 91.88 154 VAL A O 1
ATOM 1173 N N . SER A 1 155 ? 9.664 -26.516 0.750 1.00 90.75 155 SER A N 1
ATOM 1174 C CA . SER A 1 155 ? 9.630 -25.329 -0.110 1.00 90.75 155 SER A CA 1
ATOM 1175 C C . SER A 1 155 ? 8.266 -25.107 -0.761 1.00 90.75 155 SER A C 1
ATOM 1177 O O . SER A 1 155 ? 7.765 -23.985 -0.754 1.00 90.75 155 SER A O 1
ATOM 1179 N N . ASN A 1 156 ? 7.636 -26.160 -1.296 1.00 90.12 156 ASN A N 1
ATOM 1180 C CA . ASN A 1 156 ? 6.298 -26.051 -1.883 1.00 90.12 156 ASN A CA 1
ATOM 1181 C C . ASN A 1 156 ? 5.247 -25.680 -0.833 1.00 90.12 156 ASN A C 1
ATOM 1183 O O . ASN A 1 156 ? 4.426 -24.801 -1.080 1.00 90.12 156 ASN A O 1
ATOM 1187 N N . PHE A 1 157 ? 5.283 -26.311 0.341 1.00 89.88 157 PHE A N 1
ATOM 1188 C CA . PHE A 1 157 ? 4.374 -25.990 1.439 1.00 89.88 157 PHE A CA 1
ATOM 1189 C C . PHE A 1 157 ? 4.511 -24.523 1.870 1.00 89.88 157 PHE A C 1
ATOM 1191 O O . PHE A 1 157 ? 3.513 -23.808 1.955 1.00 89.88 157 PHE A O 1
ATOM 1198 N N . LEU A 1 158 ? 5.745 -24.050 2.058 1.00 87.12 158 LEU A N 1
ATOM 1199 C CA . LEU A 1 158 ? 6.026 -22.661 2.413 1.00 87.12 158 LEU A CA 1
ATOM 1200 C C . LEU A 1 158 ? 5.586 -21.684 1.315 1.00 87.12 158 LEU A C 1
ATOM 1202 O O . LEU A 1 158 ? 4.989 -20.662 1.635 1.00 87.12 158 LEU A O 1
ATOM 1206 N N . TYR A 1 159 ? 5.798 -22.003 0.034 1.00 88.12 159 TYR A N 1
ATOM 1207 C CA . TYR A 1 159 ? 5.354 -21.161 -1.085 1.00 88.12 159 TYR A CA 1
ATOM 1208 C C . TYR A 1 159 ? 3.840 -20.893 -1.068 1.00 88.12 159 TYR A C 1
ATOM 1210 O O . TYR A 1 159 ? 3.418 -19.774 -1.349 1.00 88.12 159 TYR A O 1
ATOM 1218 N N . TYR A 1 160 ? 3.023 -21.900 -0.740 1.00 84.38 160 TYR A N 1
ATOM 1219 C CA . TYR A 1 160 ? 1.563 -21.749 -0.686 1.00 84.38 160 TYR A CA 1
ATOM 1220 C C . TYR A 1 160 ? 1.055 -21.141 0.625 1.00 84.38 160 TYR A C 1
ATOM 1222 O O . TYR A 1 160 ? -0.015 -20.538 0.634 1.00 84.38 160 TYR A O 1
ATOM 1230 N N . LEU A 1 161 ? 1.798 -21.301 1.724 1.00 81.44 161 LEU A N 1
ATOM 1231 C CA . LEU A 1 161 ? 1.443 -20.726 3.022 1.00 81.44 161 LEU A CA 1
ATOM 1232 C C . LEU A 1 161 ? 1.764 -19.225 3.099 1.00 81.44 161 LEU A C 1
ATOM 1234 O O . LEU A 1 161 ? 1.044 -18.465 3.745 1.00 81.44 161 LEU A O 1
ATOM 1238 N N . LEU A 1 162 ? 2.869 -18.806 2.482 1.00 84.44 162 LEU A N 1
ATOM 1239 C CA . LEU A 1 162 ? 3.406 -17.454 2.595 1.00 84.44 162 LEU A CA 1
ATOM 1240 C C . LEU A 1 162 ? 2.816 -16.510 1.536 1.00 84.44 162 LEU A C 1
ATOM 1242 O O . LEU A 1 162 ? 2.627 -16.915 0.387 1.00 84.44 162 LEU A O 1
ATOM 1246 N N . PRO A 1 163 ? 2.597 -15.220 1.862 1.00 83.75 163 PRO A N 1
ATOM 1247 C CA . PRO A 1 163 ? 2.193 -14.242 0.861 1.00 83.75 163 PRO A CA 1
ATOM 1248 C C . PRO A 1 163 ? 3.279 -14.076 -0.188 1.00 83.75 163 PRO A C 1
ATOM 1250 O O . PRO A 1 163 ? 4.384 -13.661 0.134 1.00 83.75 163 PRO A O 1
ATOM 1253 N N . ASN A 1 164 ? 2.967 -14.311 -1.455 1.00 88.44 164 ASN A N 1
ATOM 1254 C CA . ASN A 1 164 ? 3.910 -14.027 -2.529 1.00 88.44 164 ASN A CA 1
ATOM 1255 C C . ASN A 1 164 ? 3.821 -12.542 -2.933 1.00 88.44 164 ASN A C 1
ATOM 1257 O O . ASN A 1 164 ? 2.982 -12.157 -3.752 1.00 88.44 164 ASN A O 1
ATOM 1261 N N . LEU A 1 165 ? 4.665 -11.700 -2.325 1.00 89.81 165 LEU A N 1
ATOM 1262 C CA . LEU A 1 165 ? 4.778 -10.274 -2.660 1.00 89.81 165 LEU A CA 1
ATOM 1263 C C . LEU A 1 165 ? 5.571 -10.040 -3.950 1.00 89.81 165 LEU A C 1
ATOM 1265 O O . LEU A 1 165 ? 5.433 -8.979 -4.560 1.00 89.81 165 LEU A O 1
ATOM 1269 N N . SER A 1 166 ? 6.339 -11.030 -4.411 1.00 88.00 166 SER A N 1
ATOM 1270 C CA . SER A 1 166 ? 7.084 -10.951 -5.673 1.00 88.00 166 SER A CA 1
ATOM 1271 C C . SER A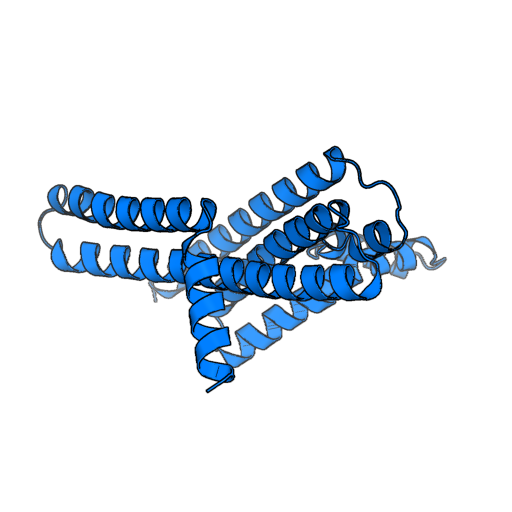 1 166 ? 6.165 -10.792 -6.885 1.00 88.00 166 SER A C 1
ATOM 1273 O O . SER A 1 166 ? 6.571 -10.185 -7.869 1.00 88.00 166 SER A O 1
ATOM 1275 N N . ASN A 1 167 ? 4.890 -11.195 -6.787 1.00 88.94 167 ASN A N 1
ATOM 1276 C CA . ASN A 1 167 ? 3.865 -10.933 -7.809 1.00 88.94 167 ASN A CA 1
ATOM 1277 C C . ASN A 1 167 ? 3.635 -9.435 -8.104 1.00 88.94 167 ASN A C 1
ATOM 1279 O O . ASN A 1 167 ? 3.098 -9.090 -9.160 1.00 88.94 167 ASN A O 1
ATOM 1283 N N . PHE A 1 168 ? 4.004 -8.540 -7.183 1.00 92.25 168 PHE A N 1
ATOM 1284 C CA . PHE A 1 168 ? 3.925 -7.088 -7.376 1.00 92.25 168 PHE A CA 1
ATOM 1285 C C . PHE A 1 168 ? 5.246 -6.475 -7.857 1.00 92.25 168 PHE A C 1
ATOM 1287 O O . PHE A 1 168 ? 5.273 -5.329 -8.309 1.00 92.25 168 PHE A O 1
ATOM 1294 N N . ASN A 1 169 ? 6.352 -7.214 -7.766 1.00 91.00 169 ASN A N 1
ATOM 1295 C CA . ASN A 1 169 ? 7.683 -6.693 -8.036 1.00 91.00 169 ASN A CA 1
ATOM 1296 C C . ASN A 1 169 ? 8.091 -6.917 -9.497 1.00 91.00 169 ASN A C 1
ATOM 1298 O O . ASN A 1 169 ? 8.933 -7.758 -9.782 1.00 91.00 169 ASN A O 1
ATOM 1302 N N . ILE A 1 170 ? 7.531 -6.116 -10.407 1.00 91.50 170 ILE A N 1
ATOM 1303 C CA . ILE A 1 170 ? 7.879 -6.152 -11.842 1.00 91.50 170 ILE A CA 1
ATOM 1304 C C . ILE A 1 170 ? 9.010 -5.185 -12.228 1.00 91.50 170 ILE A C 1
ATOM 1306 O O . ILE A 1 170 ? 9.110 -4.732 -13.370 1.00 91.50 170 ILE A O 1
ATOM 1310 N N . LYS A 1 171 ? 9.817 -4.754 -11.249 1.00 87.50 171 LYS A N 1
ATOM 1311 C CA . LYS A 1 171 ? 10.847 -3.728 -11.473 1.00 87.50 171 LYS A CA 1
ATOM 1312 C C . LYS A 1 171 ? 11.893 -4.203 -12.477 1.00 87.50 171 LYS A C 1
ATOM 1314 O O . LYS A 1 171 ? 12.307 -3.415 -13.320 1.00 87.50 171 LYS A O 1
ATOM 1319 N N . GLY A 1 172 ? 12.298 -5.471 -12.391 1.00 86.81 172 GLY A N 1
ATOM 1320 C CA . GLY A 1 172 ? 13.275 -6.049 -13.311 1.00 86.81 172 GLY A CA 1
ATOM 1321 C C . GLY A 1 172 ? 12.750 -6.042 -14.742 1.00 86.81 172 GLY A C 1
ATOM 1322 O O . GLY A 1 172 ? 13.403 -5.528 -15.641 1.00 86.81 172 GLY A O 1
ATOM 1323 N N . GLU A 1 173 ? 11.531 -6.527 -14.939 1.00 89.12 173 GLU A N 1
ATOM 1324 C CA . GLU A 1 173 ? 10.879 -6.621 -16.239 1.00 89.12 173 GLU A CA 1
ATOM 1325 C C . GLU A 1 173 ? 10.761 -5.254 -16.901 1.00 89.12 173 GLU A C 1
ATOM 1327 O O . GLU A 1 173 ? 11.081 -5.117 -18.077 1.00 89.12 173 GLU A O 1
ATOM 1332 N N . VAL A 1 174 ? 10.367 -4.227 -16.146 1.00 87.75 174 VAL A N 1
ATOM 1333 C CA . VAL A 1 174 ? 10.255 -2.878 -16.701 1.00 87.75 174 VAL A CA 1
ATOM 1334 C C . VAL A 1 174 ? 11.624 -2.279 -17.034 1.00 87.75 174 VAL A C 1
ATOM 1336 O O . VAL A 1 174 ? 11.783 -1.721 -18.114 1.00 87.75 174 VAL A O 1
ATOM 1339 N N . VAL A 1 175 ? 12.631 -2.432 -16.166 1.00 86.75 175 VAL A N 1
ATOM 1340 C CA . VAL A 1 175 ? 13.989 -1.906 -16.419 1.00 86.75 175 VAL A CA 1
ATOM 1341 C C . VAL A 1 175 ? 14.640 -2.575 -17.633 1.00 86.75 175 VAL A C 1
ATOM 1343 O O . VAL A 1 175 ? 15.315 -1.912 -18.417 1.00 86.75 175 VAL A O 1
ATOM 1346 N N . TYR A 1 176 ? 14.414 -3.875 -17.820 1.00 88.38 176 TYR A N 1
ATOM 1347 C CA . TYR A 1 176 ? 14.935 -4.632 -18.959 1.00 88.38 176 TYR A CA 1
ATOM 1348 C C . TYR A 1 176 ? 14.015 -4.602 -20.192 1.00 88.38 176 TYR A C 1
ATOM 1350 O O . TYR A 1 176 ? 14.260 -5.345 -21.140 1.00 88.38 176 TYR A O 1
ATOM 1358 N N . ASN A 1 177 ? 12.976 -3.755 -20.211 1.00 84.19 177 ASN A N 1
ATOM 1359 C CA . ASN A 1 177 ? 12.010 -3.641 -21.314 1.00 84.19 177 ASN A CA 1
ATOM 1360 C C . ASN A 1 177 ? 11.335 -4.971 -21.708 1.00 84.19 177 ASN A C 1
ATOM 1362 O O . ASN A 1 177 ? 10.935 -5.184 -22.855 1.00 84.19 177 ASN A O 1
ATOM 1366 N N . ILE A 1 178 ? 11.169 -5.873 -20.743 1.00 88.94 178 ILE A N 1
ATOM 1367 C CA . ILE A 1 178 ? 10.422 -7.113 -20.915 1.00 88.94 178 ILE A CA 1
ATOM 1368 C C . ILE A 1 178 ? 8.924 -6.765 -20.901 1.00 88.94 178 ILE A C 1
ATOM 1370 O O . ILE A 1 178 ? 8.437 -6.120 -19.966 1.00 88.94 178 ILE A O 1
ATOM 1374 N N . PRO A 1 179 ? 8.149 -7.173 -21.921 1.00 88.06 179 PRO A N 1
ATOM 1375 C CA . PRO A 1 179 ? 6.747 -6.797 -22.025 1.00 88.06 179 PRO A CA 1
ATOM 1376 C C . PRO A 1 179 ? 5.908 -7.424 -20.904 1.00 88.06 179 PRO A C 1
ATOM 1378 O O . PRO A 1 179 ? 5.671 -8.630 -20.869 1.00 88.06 179 PRO A O 1
ATOM 1381 N N . VAL A 1 180 ? 5.381 -6.577 -20.016 1.00 89.62 180 VAL A N 1
ATOM 1382 C CA . VAL A 1 180 ? 4.451 -6.995 -18.957 1.00 89.62 180 VAL A CA 1
ATOM 1383 C C . VAL A 1 180 ? 3.007 -6.935 -19.459 1.00 89.62 180 VAL A C 1
ATOM 1385 O O . VAL A 1 180 ? 2.485 -5.865 -19.808 1.00 89.62 180 VAL A O 1
ATOM 1388 N N . SER A 1 181 ? 2.354 -8.100 -19.465 1.00 93.00 181 SER A N 1
ATOM 1389 C CA . SER A 1 181 ? 0.961 -8.279 -19.885 1.00 93.00 181 SER A CA 1
ATOM 1390 C C . SER A 1 181 ? -0.031 -7.652 -18.902 1.00 93.00 181 SER A C 1
ATOM 1392 O O . SER A 1 181 ? 0.077 -7.821 -17.689 1.00 93.00 181 SER A O 1
ATOM 1394 N N . TRP A 1 182 ? -1.080 -7.012 -19.427 1.00 90.25 182 TRP A N 1
ATOM 1395 C CA . TRP A 1 182 ? -2.191 -6.491 -18.621 1.00 90.25 182 TRP A CA 1
ATOM 1396 C C . TRP A 1 182 ? -2.918 -7.574 -17.821 1.00 90.25 182 TRP A C 1
ATOM 1398 O O . TRP A 1 182 ? -3.413 -7.294 -16.733 1.00 90.25 182 TRP A O 1
ATOM 1408 N N . LYS A 1 183 ? -2.936 -8.820 -18.315 1.00 94.25 183 LYS A N 1
ATOM 1409 C CA . LYS A 1 183 ? -3.515 -9.955 -17.580 1.00 94.25 183 LYS A CA 1
ATOM 1410 C C . LYS A 1 183 ? -2.775 -10.207 -16.269 1.00 94.25 183 LYS A C 1
ATOM 1412 O O . LYS A 1 183 ? -3.415 -10.445 -15.253 1.00 94.25 183 LYS A O 1
ATOM 1417 N N . PHE A 1 184 ? -1.445 -10.114 -16.295 1.00 93.31 184 PHE A N 1
ATOM 1418 C CA . PHE A 1 184 ? -0.618 -10.265 -15.101 1.00 93.31 184 PHE A CA 1
ATOM 1419 C C . PHE A 1 184 ? -0.884 -9.130 -14.107 1.00 93.31 184 PHE A C 1
ATOM 1421 O O . PHE A 1 184 ? -1.131 -9.388 -12.937 1.00 93.31 184 PHE A O 1
ATOM 1428 N N . ILE A 1 185 ? -0.932 -7.883 -14.587 1.00 94.38 185 ILE A N 1
ATOM 1429 C CA . ILE A 1 185 ? -1.203 -6.710 -13.741 1.00 94.38 185 ILE A CA 1
ATOM 1430 C C . ILE A 1 185 ? -2.565 -6.832 -13.050 1.00 94.38 185 ILE A C 1
ATOM 1432 O O . ILE A 1 185 ? -2.652 -6.662 -11.837 1.00 94.38 185 ILE A O 1
ATOM 1436 N N . LEU A 1 186 ? -3.620 -7.157 -13.804 1.00 95.19 186 LEU A N 1
ATOM 1437 C CA . LEU A 1 186 ? -4.960 -7.344 -13.247 1.00 95.19 186 LEU A CA 1
ATOM 1438 C C . LEU A 1 186 ? -4.991 -8.487 -12.232 1.00 95.19 186 LEU A C 1
ATOM 1440 O O . LEU A 1 186 ? -5.555 -8.319 -11.156 1.00 95.19 186 LEU A O 1
ATOM 1444 N N . PHE A 1 187 ? -4.338 -9.611 -12.536 1.00 95.06 187 PHE A N 1
ATOM 1445 C CA . PHE A 1 187 ? -4.223 -10.726 -11.602 1.00 95.06 187 PHE A CA 1
ATOM 1446 C C . PHE A 1 187 ? -3.540 -10.307 -10.294 1.00 95.06 187 PHE A C 1
ATOM 1448 O O . PHE A 1 187 ? -4.085 -10.569 -9.225 1.00 95.06 187 PHE A O 1
ATOM 1455 N N . SER A 1 188 ? -2.404 -9.606 -10.358 1.00 94.81 188 SER A N 1
ATOM 1456 C CA . SER A 1 188 ? -1.692 -9.122 -9.169 1.00 94.81 188 SER A CA 1
ATOM 1457 C C . SER A 1 188 ? -2.532 -8.128 -8.363 1.00 94.81 188 SER A C 1
ATOM 1459 O O . SER A 1 188 ? -2.581 -8.222 -7.138 1.00 94.81 188 SER A O 1
ATOM 1461 N N . ILE A 1 189 ? -3.256 -7.220 -9.026 1.00 95.38 189 ILE A N 1
ATOM 1462 C CA . ILE A 1 189 ? -4.176 -6.281 -8.366 1.00 95.38 189 ILE A CA 1
ATOM 1463 C C . ILE A 1 189 ? -5.299 -7.033 -7.645 1.00 95.38 189 ILE A C 1
ATOM 1465 O O . ILE A 1 189 ? -5.529 -6.797 -6.459 1.00 95.38 189 ILE A O 1
ATOM 1469 N N . THR A 1 190 ? -5.982 -7.957 -8.324 1.00 95.19 190 THR A N 1
ATOM 1470 C CA . THR A 1 190 ? -7.065 -8.746 -7.723 1.00 95.19 190 THR A CA 1
ATOM 1471 C C . THR A 1 190 ? -6.552 -9.599 -6.567 1.00 95.19 190 THR A C 1
ATOM 1473 O O . THR A 1 190 ? -7.178 -9.627 -5.509 1.00 95.19 190 THR A O 1
ATOM 1476 N N . TYR A 1 191 ? -5.390 -10.234 -6.733 1.00 93.69 191 TYR A N 1
ATOM 1477 C CA . TYR A 1 191 ? -4.704 -10.960 -5.669 1.00 93.69 191 TYR A CA 1
ATOM 1478 C C . TYR A 1 191 ? -4.450 -10.058 -4.452 1.00 93.69 191 TYR A C 1
ATOM 1480 O O . TYR A 1 191 ? -4.790 -10.433 -3.333 1.00 93.69 191 TYR A O 1
ATOM 1488 N N . GLY A 1 192 ? -3.940 -8.840 -4.662 1.00 94.31 192 GLY A N 1
ATOM 1489 C CA . GLY A 1 192 ? -3.709 -7.867 -3.593 1.00 94.31 192 GLY A CA 1
ATOM 1490 C C . GLY A 1 192 ? -4.981 -7.437 -2.872 1.00 94.31 192 GLY A C 1
ATOM 1491 O O . GLY A 1 192 ? -5.010 -7.441 -1.645 1.00 94.31 192 GLY A O 1
ATOM 1492 N N . ILE A 1 193 ? -6.044 -7.119 -3.614 1.00 95.00 193 ILE A N 1
ATOM 1493 C CA . ILE A 1 193 ? -7.341 -6.724 -3.042 1.00 95.00 193 ILE A CA 1
ATOM 1494 C C . ILE A 1 193 ? -7.925 -7.851 -2.186 1.00 95.00 193 ILE A C 1
ATOM 1496 O O . ILE A 1 193 ? -8.338 -7.606 -1.053 1.00 95.00 193 ILE A O 1
ATOM 1500 N N . LEU A 1 194 ? -7.931 -9.085 -2.699 1.00 95.19 194 LEU A N 1
ATOM 1501 C CA . LEU A 1 194 ? -8.419 -10.247 -1.954 1.00 95.19 194 LEU A CA 1
ATOM 1502 C C . LEU A 1 194 ? -7.592 -10.485 -0.689 1.00 95.19 194 LEU A C 1
ATOM 1504 O O . LEU A 1 194 ? -8.151 -10.738 0.376 1.00 95.19 194 LEU A O 1
ATOM 1508 N N . TYR A 1 195 ? -6.270 -10.360 -0.787 1.00 93.00 195 TYR A N 1
ATOM 1509 C CA . TYR A 1 195 ? -5.380 -10.557 0.348 1.00 93.00 195 TYR A CA 1
ATOM 1510 C C . TYR A 1 195 ? -5.578 -9.484 1.430 1.00 93.00 195 TYR A C 1
ATOM 1512 O O . TYR A 1 195 ? -5.695 -9.817 2.607 1.00 93.00 195 TYR A O 1
ATOM 1520 N N . ILE A 1 196 ? -5.706 -8.209 1.041 1.00 94.25 196 ILE A N 1
ATOM 1521 C CA . ILE A 1 196 ? -6.055 -7.106 1.952 1.00 94.25 196 ILE A CA 1
ATOM 1522 C C . ILE A 1 196 ? -7.385 -7.397 2.650 1.00 94.25 196 ILE A C 1
ATOM 1524 O O . ILE A 1 196 ? -7.466 -7.302 3.872 1.00 94.25 196 ILE A O 1
ATOM 1528 N N . PHE A 1 197 ? -8.413 -7.789 1.895 1.00 94.50 197 PHE A N 1
ATOM 1529 C CA . PHE A 1 197 ? -9.729 -8.097 2.447 1.00 94.50 197 PHE A CA 1
ATOM 1530 C C . PHE A 1 197 ? -9.666 -9.225 3.487 1.00 94.50 197 PHE A C 1
ATOM 1532 O O . PHE A 1 197 ? -10.188 -9.071 4.590 1.00 94.50 197 PHE A O 1
ATOM 1539 N N . ILE A 1 198 ? -8.967 -10.323 3.183 1.00 94.19 198 ILE A N 1
ATOM 1540 C CA . ILE A 1 198 ? -8.788 -11.452 4.107 1.00 94.19 198 ILE A CA 1
ATOM 1541 C C . ILE A 1 198 ? -8.038 -11.021 5.375 1.00 94.19 198 ILE A C 1
ATOM 1543 O O . ILE A 1 198 ? -8.469 -11.353 6.478 1.00 94.19 198 ILE A O 1
ATOM 1547 N N . LEU A 1 199 ? -6.947 -10.261 5.248 1.00 93.75 199 LEU A N 1
ATOM 1548 C CA . LEU A 1 199 ? -6.178 -9.785 6.402 1.00 93.75 199 LEU A CA 1
ATOM 1549 C C . LEU A 1 199 ? -6.991 -8.864 7.312 1.00 93.75 199 LEU A C 1
ATOM 1551 O O . LEU A 1 199 ? -6.916 -8.989 8.534 1.00 93.75 199 LEU A O 1
ATOM 1555 N N . LEU A 1 200 ? -7.778 -7.958 6.730 1.00 92.50 200 LEU A N 1
ATOM 1556 C CA . LEU A 1 200 ? -8.652 -7.072 7.495 1.00 92.50 200 LEU A CA 1
ATOM 1557 C C . LEU A 1 200 ? -9.788 -7.853 8.170 1.00 92.50 200 LEU A C 1
ATOM 1559 O O . LEU A 1 200 ? -10.083 -7.589 9.330 1.00 92.50 200 LEU A O 1
ATOM 1563 N N . LEU A 1 201 ? -10.361 -8.870 7.516 1.00 93.06 201 LEU A N 1
ATOM 1564 C CA . LEU A 1 201 ? -11.329 -9.767 8.160 1.00 93.06 201 LEU A CA 1
ATOM 1565 C C . LEU A 1 201 ? -10.718 -10.507 9.357 1.00 93.06 201 LEU A C 1
ATOM 1567 O O . LEU A 1 201 ? -11.324 -10.559 10.427 1.00 93.06 201 LEU A O 1
ATOM 1571 N N . ILE A 1 202 ? -9.507 -11.052 9.202 1.00 92.50 202 ILE A N 1
ATOM 1572 C CA . ILE A 1 202 ? -8.777 -11.712 10.294 1.00 92.50 202 ILE A CA 1
ATOM 1573 C C . ILE A 1 202 ? -8.524 -10.721 11.436 1.00 92.50 202 ILE A C 1
ATOM 1575 O O . ILE A 1 202 ? -8.770 -11.046 12.596 1.00 92.50 202 ILE A O 1
ATOM 1579 N N . SER A 1 203 ? -8.088 -9.504 11.106 1.00 90.75 203 SER A N 1
ATOM 1580 C CA . SER A 1 203 ? -7.885 -8.408 12.056 1.00 90.75 203 SER A CA 1
ATOM 1581 C C . SER A 1 203 ? -9.154 -8.128 12.873 1.00 90.75 203 SER A C 1
ATOM 1583 O O . SER A 1 203 ? -9.095 -8.128 14.103 1.00 90.75 203 SER A O 1
ATOM 1585 N N . THR A 1 204 ? -10.316 -8.007 12.223 1.00 88.94 204 THR A N 1
ATOM 1586 C CA . THR A 1 204 ? -11.609 -7.818 12.902 1.00 88.94 204 THR A CA 1
ATOM 1587 C C . THR A 1 204 ? -11.962 -8.990 13.820 1.00 88.94 204 THR A C 1
ATOM 1589 O O . THR A 1 204 ? -12.386 -8.780 14.955 1.00 88.94 204 THR A O 1
ATOM 1592 N N . VAL A 1 205 ? -11.765 -10.235 13.371 1.00 89.62 205 VAL A N 1
ATOM 1593 C CA . VAL A 1 205 ? -12.070 -11.430 14.177 1.00 89.62 205 VAL A CA 1
ATOM 1594 C C . VAL A 1 205 ? -11.179 -11.519 15.418 1.00 89.62 205 VAL A C 1
ATOM 1596 O O . VAL A 1 205 ? -11.670 -11.862 16.495 1.00 89.62 205 VAL A O 1
ATOM 1599 N N . ILE A 1 206 ? -9.883 -11.222 15.290 1.00 88.19 206 ILE A N 1
ATOM 1600 C CA . ILE A 1 206 ? -8.945 -11.232 16.421 1.00 88.19 206 ILE A CA 1
ATOM 1601 C C . ILE A 1 206 ? -9.298 -10.125 17.416 1.00 88.19 206 ILE A C 1
ATOM 1603 O O . ILE A 1 206 ? -9.335 -10.386 18.619 1.00 88.19 206 ILE A O 1
ATOM 1607 N N . PHE A 1 207 ? -9.593 -8.920 16.920 1.00 85.25 207 PHE A N 1
ATOM 1608 C CA . PHE A 1 207 ? -9.958 -7.773 17.747 1.00 85.25 207 PHE A CA 1
ATOM 1609 C C . PHE A 1 207 ? -11.224 -8.049 18.569 1.00 85.25 207 PHE A C 1
ATOM 1611 O O . PHE A 1 207 ? -11.185 -7.967 19.795 1.00 85.25 207 PHE A O 1
ATOM 1618 N N . ASN A 1 208 ? -12.295 -8.526 17.921 1.00 82.94 208 ASN A N 1
ATOM 1619 C CA . ASN A 1 208 ? -13.554 -8.851 18.596 1.00 82.94 208 ASN A CA 1
ATOM 1620 C C . ASN A 1 208 ? -13.375 -9.876 19.724 1.00 82.94 208 ASN A C 1
ATOM 1622 O O . ASN A 1 208 ? -14.074 -9.811 20.724 1.00 82.94 208 ASN A O 1
ATOM 1626 N N . ARG A 1 209 ? -12.437 -10.825 19.607 1.00 76.06 209 ARG A N 1
ATOM 1627 C CA . ARG A 1 209 ? -12.183 -11.821 20.664 1.00 76.06 209 ARG A CA 1
ATOM 1628 C C . ARG A 1 209 ? -11.477 -11.250 21.901 1.00 76.06 209 ARG A C 1
ATOM 1630 O O . ARG A 1 209 ? -11.472 -11.933 22.925 1.00 76.06 209 ARG A O 1
ATOM 1637 N N . ARG A 1 210 ? -10.861 -10.063 21.826 1.00 65.62 210 ARG A N 1
ATOM 1638 C CA . ARG A 1 210 ? -10.202 -9.415 22.976 1.00 65.62 210 ARG A CA 1
ATOM 1639 C C . ARG A 1 210 ? -11.183 -8.627 23.837 1.00 65.62 210 ARG A C 1
ATOM 1641 O O . ARG A 1 210 ? -11.052 -8.694 25.050 1.00 65.62 210 ARG A O 1
ATOM 1648 N N . ASP A 1 211 ? -12.165 -7.966 23.229 1.00 58.03 211 ASP A N 1
ATOM 1649 C CA . ASP A 1 211 ? -13.107 -7.087 23.943 1.00 58.03 211 ASP A CA 1
ATOM 1650 C C . ASP A 1 211 ? -14.144 -7.837 24.805 1.00 58.03 211 ASP A C 1
ATOM 1652 O O . ASP A 1 211 ? -14.826 -7.226 25.621 1.00 58.03 211 ASP A O 1
ATOM 1656 N N . PHE A 1 212 ? -14.255 -9.164 24.667 1.00 51.88 212 PHE A N 1
ATOM 1657 C CA . PHE A 1 212 ? -15.125 -10.008 25.504 1.00 51.88 212 PHE A CA 1
ATOM 1658 C C . PHE A 1 212 ? -14.417 -10.635 26.727 1.00 51.88 212 PHE A C 1
ATOM 1660 O O . PHE A 1 212 ? -14.939 -11.595 27.298 1.00 51.88 212 PHE A O 1
ATOM 1667 N N . LYS A 1 213 ? -13.235 -10.145 27.126 1.00 42.53 213 LYS A N 1
ATOM 1668 C CA . LYS A 1 213 ? -12.551 -10.521 28.379 1.00 42.53 213 LYS A CA 1
ATOM 1669 C C . LYS A 1 213 ? -12.422 -9.325 29.305 1.00 42.53 213 LYS A C 1
ATOM 1671 O O . LYS A 1 213 ? -12.630 -9.537 30.517 1.00 42.53 213 LYS A O 1
#

pLDDT: mean 84.34, std 10.75, range [42.53, 95.38]

Mean predicted aligned error: 9.84 Å